Protein AF-A0A2D5ZAA7-F1 (afdb_monomer_lite)

Foldseek 3Di:
DVLLPDAQVQKFKFFQNRTDGLCRVCPPPDLQAEEEEEDADQLLSLLCLLVLSSSQNSNSVVVVVVVDDDDDARNYAYEYADPPHFDLVLSRCDDPVSDHHAHPQLQRVLVVCLVSLHAEYEYAPDDFADHDYDPVSVVSCVVRHDWYKHGGSLQEDPPFRMKMKGFCPPSVVSSVVRLVSVVVDPVSVVSNVVSCVSCVPDRMDMHTIHIDDPVRVSRRD

Radius of gyration: 16.52 Å; chains: 1; bounding box: 42×45×48 Å

Sequence (221 aa):
MHSSSLRGSEFEMTVDGRATAHADFFRGFAKTRRLGLVASDRADGIGAACLLMAYVTAFYDDYRADGGQFKAYPDFFAFQRAEPMACYGMLDIWPDHKLVHVGQDPEEKLQAINDRGVNVLVLPDSEPSHRAYEQISLSGARRNIDHCYLYAFDGQVDGADVTIGCARSPIGDWVIDTFNTLKDDPGIRQQRDEWLGLQADSDRLVQTFRRVELDDALARL

Structure (mmCIF, N/CA/C/O backbone):
data_AF-A0A2D5ZAA7-F1
#
_entry.id   AF-A0A2D5ZAA7-F1
#
loop_
_atom_site.group_PDB
_atom_site.id
_atom_site.type_symbol
_atom_site.label_atom_id
_atom_site.label_alt_id
_atom_site.label_comp_id
_atom_site.label_asym_id
_atom_site.label_entity_id
_atom_site.label_seq_id
_atom_site.pdbx_PDB_ins_code
_atom_site.Cartn_x
_atom_site.Cartn_y
_atom_site.Cartn_z
_atom_site.occupancy
_atom_site.B_iso_or_equiv
_atom_site.auth_seq_id
_atom_site.auth_comp_id
_atom_site.auth_asym_id
_atom_site.auth_atom_id
_atom_site.pdbx_PDB_model_num
ATOM 1 N N . MET A 1 1 ? 7.407 -0.607 19.199 1.00 61.59 1 MET A N 1
ATOM 2 C CA . MET A 1 1 ? 7.099 -0.101 17.851 1.00 61.59 1 MET A CA 1
ATOM 3 C C . MET A 1 1 ? 6.265 1.159 17.983 1.00 61.59 1 MET A C 1
ATOM 5 O O . MET A 1 1 ? 5.302 1.110 18.740 1.00 61.59 1 MET A O 1
ATOM 9 N N . HIS A 1 2 ? 6.613 2.261 17.318 1.00 78.81 2 HIS A N 1
ATOM 10 C CA . HIS A 1 2 ? 5.817 3.499 17.389 1.00 78.81 2 HIS A CA 1
ATOM 11 C C . HIS A 1 2 ? 4.401 3.305 16.826 1.00 78.81 2 HIS A C 1
ATOM 13 O O . HIS A 1 2 ? 3.432 3.683 17.465 1.00 78.81 2 HIS A O 1
ATOM 19 N N . SER A 1 3 ? 4.270 2.587 15.717 1.00 87.62 3 SER A N 1
ATOM 20 C CA . SER A 1 3 ? 2.999 2.183 15.097 1.00 87.62 3 SER A CA 1
ATOM 21 C C . SER A 1 3 ? 2.071 1.342 15.981 1.00 87.62 3 SER A C 1
ATOM 23 O O . SER A 1 3 ? 0.854 1.432 15.852 1.00 87.62 3 SER A O 1
ATOM 25 N N . SER A 1 4 ? 2.604 0.545 16.917 1.00 89.31 4 SER A N 1
ATOM 26 C CA . SER A 1 4 ? 1.774 -0.315 17.778 1.00 89.31 4 SER A CA 1
ATOM 27 C C . SER A 1 4 ? 0.843 0.470 18.718 1.00 89.31 4 SER A C 1
ATOM 29 O O . SER A 1 4 ? -0.077 -0.115 19.297 1.00 89.31 4 SER A O 1
ATOM 31 N N . SER A 1 5 ? 1.029 1.788 18.873 1.00 91.75 5 SER A N 1
ATOM 32 C CA . SER A 1 5 ? 0.089 2.646 19.602 1.00 91.75 5 SER A CA 1
ATOM 33 C C . SER A 1 5 ? -1.160 3.013 18.803 1.00 91.75 5 SER A C 1
ATOM 35 O O . SER A 1 5 ? -2.146 3.371 19.440 1.00 91.75 5 SER A O 1
ATOM 37 N N . LEU A 1 6 ? -1.146 2.883 17.470 1.00 95.81 6 LEU A N 1
ATOM 38 C CA . LEU A 1 6 ? -2.302 3.198 16.632 1.00 95.81 6 LEU A CA 1
ATOM 39 C C . LEU A 1 6 ? -3.485 2.269 16.928 1.00 95.81 6 LEU A C 1
ATOM 41 O O . LEU A 1 6 ? -3.311 1.114 17.348 1.00 95.81 6 LEU A O 1
ATOM 45 N N . ARG A 1 7 ? -4.695 2.778 16.723 1.00 96.12 7 ARG A N 1
ATOM 46 C CA . ARG A 1 7 ? -5.980 2.095 16.887 1.00 96.12 7 ARG A CA 1
ATOM 47 C C . ARG A 1 7 ? -6.809 2.237 15.625 1.00 96.12 7 ARG A C 1
ATOM 49 O O . ARG A 1 7 ? -6.783 3.281 14.983 1.00 96.12 7 ARG A O 1
ATOM 56 N N . GLY A 1 8 ? -7.617 1.221 15.318 1.00 96.06 8 GLY A N 1
ATOM 57 C CA . GLY A 1 8 ? -8.512 1.262 14.160 1.00 96.06 8 GLY A CA 1
ATOM 58 C C . GLY A 1 8 ? -9.437 2.488 14.127 1.00 96.06 8 GLY A C 1
ATOM 59 O O . GLY A 1 8 ? -9.771 2.972 13.053 1.00 96.06 8 GLY A O 1
ATOM 60 N N . SER A 1 9 ? -9.794 3.050 15.288 1.00 96.56 9 SER A N 1
ATOM 61 C CA . SER A 1 9 ? -10.596 4.279 15.399 1.00 96.56 9 SER A CA 1
ATOM 62 C C . SER A 1 9 ? -9.892 5.556 14.920 1.00 96.56 9 SER A C 1
ATOM 64 O O . SER A 1 9 ? -10.549 6.583 14.796 1.00 96.56 9 SER A O 1
ATOM 66 N N . GLU A 1 10 ? -8.577 5.524 14.694 1.00 97.75 10 GLU A N 1
ATOM 67 C CA . GLU A 1 10 ? -7.807 6.647 14.135 1.00 97.75 10 GLU A CA 1
ATOM 68 C C . GLU A 1 10 ? -7.877 6.701 12.600 1.00 97.75 10 GLU A C 1
ATOM 70 O O . GLU A 1 10 ? -7.378 7.651 11.995 1.00 97.75 10 GLU A O 1
ATOM 75 N N . PHE A 1 11 ? -8.508 5.701 11.973 1.00 98.38 11 PHE A N 1
ATOM 76 C CA . PHE A 1 11 ? -8.713 5.622 10.533 1.00 98.38 11 PHE A CA 1
ATOM 77 C C . PHE A 1 11 ? -10.185 5.841 10.186 1.00 98.38 11 PHE A C 1
ATOM 79 O O . PHE A 1 11 ? -11.072 5.105 10.618 1.00 98.38 11 PHE A O 1
ATOM 86 N N . GLU A 1 12 ? -10.437 6.827 9.336 1.00 98.44 12 GLU A N 1
ATOM 87 C CA . GLU A 1 12 ? -11.721 7.027 8.679 1.00 98.44 12 GLU A CA 1
ATOM 88 C C . GLU A 1 12 ? -11.680 6.341 7.316 1.00 98.44 12 GLU A C 1
ATOM 90 O O . GLU A 1 12 ? -10.920 6.745 6.435 1.00 98.44 12 GLU A O 1
ATOM 95 N N . MET A 1 13 ? -12.481 5.288 7.142 1.00 98.56 13 MET A N 1
ATOM 96 C CA . MET A 1 13 ? -12.501 4.508 5.907 1.00 98.56 13 MET A CA 1
ATOM 97 C C . MET A 1 13 ? -13.836 4.669 5.187 1.00 98.56 13 MET A C 1
ATOM 99 O O . MET A 1 13 ? -14.907 4.593 5.790 1.00 98.56 13 MET A O 1
ATOM 103 N N . THR A 1 14 ? -13.771 4.861 3.875 1.00 98.69 14 THR A N 1
ATOM 104 C CA . THR A 1 14 ? -14.927 4.804 2.978 1.00 98.69 14 THR A CA 1
ATOM 105 C C . THR A 1 14 ? -14.670 3.728 1.935 1.00 98.69 14 THR A C 1
ATOM 107 O O . THR A 1 14 ? -13.619 3.735 1.304 1.00 98.69 14 THR A O 1
ATOM 110 N N . VAL A 1 15 ? -15.618 2.810 1.758 1.00 98.44 15 VAL A N 1
ATOM 111 C CA . VAL A 1 15 ? -15.562 1.730 0.764 1.00 98.44 15 VAL A CA 1
ATOM 112 C C . VAL A 1 15 ? -16.835 1.776 -0.061 1.00 98.44 15 VAL A C 1
ATOM 114 O O . VAL A 1 15 ? -17.926 1.801 0.509 1.00 98.44 15 VAL A O 1
ATOM 117 N N . ASP A 1 16 ? -16.719 1.828 -1.385 1.00 97.94 16 ASP A N 1
ATOM 118 C CA . ASP A 1 16 ? -17.860 1.939 -2.306 1.00 97.94 16 ASP A CA 1
ATOM 119 C C . ASP A 1 16 ? -18.803 3.103 -1.933 1.00 97.94 16 ASP A C 1
ATOM 121 O O . ASP A 1 16 ? -20.032 2.981 -1.929 1.00 97.94 16 ASP A O 1
ATOM 125 N N . GLY A 1 17 ? -18.215 4.233 -1.522 1.00 97.06 17 GLY A N 1
ATOM 126 C CA . GLY A 1 17 ? -18.941 5.423 -1.066 1.00 97.06 17 GLY A CA 1
ATOM 127 C C . GLY A 1 17 ? -19.620 5.288 0.305 1.00 97.06 17 GLY A C 1
ATOM 128 O O . GLY A 1 17 ? -20.375 6.177 0.697 1.00 97.06 17 GLY A O 1
ATOM 129 N N . ARG A 1 18 ? -19.380 4.202 1.052 1.00 98.25 18 ARG A N 1
ATOM 130 C CA . ARG A 1 18 ? -19.962 3.962 2.380 1.00 98.25 18 ARG A CA 1
ATOM 131 C C . ARG A 1 18 ? -18.912 4.037 3.478 1.00 98.25 18 ARG A C 1
ATOM 133 O O . ARG A 1 18 ? -17.898 3.339 3.428 1.00 98.25 18 ARG A O 1
ATOM 140 N N . ALA A 1 19 ? -19.199 4.832 4.507 1.00 98.44 19 ALA A N 1
ATOM 141 C CA . ALA A 1 19 ? -18.404 4.843 5.728 1.00 98.44 19 ALA A CA 1
ATOM 142 C C . ALA A 1 19 ? -18.335 3.423 6.311 1.00 98.44 19 ALA A C 1
ATOM 144 O O . ALA A 1 19 ? -19.362 2.777 6.521 1.00 98.44 19 ALA A O 1
ATOM 145 N N . THR A 1 20 ? -17.118 2.942 6.536 1.00 98.56 20 THR A N 1
ATOM 146 C CA . THR A 1 20 ? -16.823 1.581 6.985 1.00 98.56 20 THR A CA 1
ATOM 147 C C . THR A 1 20 ? -15.888 1.672 8.183 1.00 98.56 20 THR A C 1
ATOM 149 O O . THR A 1 20 ? -14.883 2.375 8.134 1.00 98.56 20 THR A O 1
ATOM 152 N N . ALA A 1 21 ? -16.211 0.992 9.282 1.00 98.25 21 ALA A N 1
ATOM 153 C CA . ALA A 1 21 ? -15.308 0.946 10.425 1.00 98.25 21 ALA A CA 1
ATOM 154 C C . ALA A 1 21 ? -14.064 0.112 10.082 1.00 98.25 21 ALA A C 1
ATOM 156 O O . ALA A 1 21 ? -14.167 -0.899 9.388 1.00 98.25 21 ALA A O 1
ATOM 157 N N . HIS A 1 22 ? -12.902 0.478 10.626 1.00 98.44 22 HIS A N 1
ATOM 158 C CA . HIS A 1 22 ? -11.657 -0.276 10.427 1.00 98.44 22 HIS A CA 1
ATOM 159 C C . HIS A 1 22 ? -11.810 -1.769 10.771 1.00 98.44 22 HIS A C 1
ATOM 161 O O . HIS A 1 22 ? -11.479 -2.629 9.959 1.00 98.44 22 HIS A O 1
ATOM 167 N N . ALA A 1 23 ? -12.438 -2.085 11.907 1.00 97.44 23 ALA A N 1
ATOM 168 C CA . ALA A 1 23 ? -12.701 -3.468 12.312 1.00 97.44 23 ALA A CA 1
ATOM 169 C C . ALA A 1 23 ? -13.620 -4.238 11.338 1.00 97.44 23 ALA A C 1
ATOM 171 O O . ALA A 1 23 ? -13.514 -5.459 11.233 1.00 97.44 23 ALA A O 1
ATOM 172 N N . ASP A 1 24 ? -14.511 -3.544 10.622 1.00 98.00 24 ASP A N 1
ATOM 173 C CA . ASP A 1 24 ? -15.364 -4.163 9.605 1.00 98.00 24 ASP A CA 1
ATOM 174 C C . ASP A 1 24 ? -14.610 -4.381 8.292 1.00 98.00 24 ASP A C 1
ATOM 176 O O . ASP A 1 24 ? -14.766 -5.438 7.681 1.00 98.00 24 ASP A O 1
ATOM 180 N N . PHE A 1 25 ? -13.755 -3.432 7.889 1.00 97.94 25 PHE A N 1
ATOM 181 C CA . PHE A 1 25 ? -12.875 -3.588 6.727 1.00 97.94 25 PHE A CA 1
ATOM 182 C C . PHE A 1 25 ? -11.930 -4.784 6.893 1.00 97.94 25 PHE A C 1
ATOM 184 O O . PHE A 1 25 ? -11.753 -5.574 5.970 1.00 97.94 25 PHE A O 1
ATOM 191 N N . PHE A 1 26 ? -11.363 -4.949 8.091 1.00 97.38 26 PHE A N 1
ATOM 192 C CA . PHE A 1 26 ? -10.442 -6.037 8.433 1.00 97.38 26 PHE A CA 1
ATOM 193 C C . PHE A 1 26 ? -11.136 -7.240 9.085 1.00 97.38 26 PHE A C 1
ATOM 195 O O . PHE A 1 26 ? -10.501 -8.040 9.777 1.00 97.38 26 PHE A O 1
ATOM 202 N N . ARG A 1 27 ? -12.445 -7.411 8.875 1.00 94.88 27 ARG A N 1
ATOM 203 C CA . ARG A 1 27 ? -13.171 -8.567 9.406 1.00 94.88 27 ARG A CA 1
ATOM 204 C C . ARG A 1 27 ? -12.571 -9.867 8.864 1.00 94.88 27 ARG A C 1
ATOM 206 O O . ARG A 1 27 ? -12.503 -10.077 7.659 1.00 94.88 27 ARG A O 1
ATOM 213 N N . GLY A 1 28 ? -12.188 -10.768 9.768 1.00 90.69 28 GLY A N 1
ATOM 214 C CA . GLY A 1 28 ? -11.547 -12.038 9.404 1.00 90.69 28 GLY A CA 1
ATOM 215 C C . GLY A 1 28 ? -10.055 -11.918 9.081 1.00 90.69 28 GLY A C 1
ATOM 216 O O . GLY A 1 28 ? -9.472 -12.877 8.577 1.00 90.69 28 GLY A O 1
ATOM 217 N N . PHE A 1 29 ? -9.431 -10.772 9.372 1.00 93.88 29 PHE A N 1
ATOM 218 C CA . PHE A 1 29 ? -7.982 -10.622 9.314 1.00 93.88 29 PHE A CA 1
ATOM 219 C C . PHE A 1 29 ? -7.285 -11.664 10.201 1.00 93.88 29 PHE A C 1
ATOM 221 O O . PHE A 1 29 ? -7.744 -11.975 11.297 1.00 93.88 29 PHE A O 1
ATOM 228 N N . ALA A 1 30 ? -6.153 -12.182 9.729 1.00 92.50 30 ALA A N 1
ATOM 229 C CA . ALA A 1 30 ? -5.300 -13.093 10.481 1.00 92.50 30 ALA A CA 1
ATOM 230 C C . ALA A 1 30 ? -3.898 -12.495 10.594 1.00 92.50 30 ALA A C 1
ATOM 232 O O . ALA A 1 30 ? -3.372 -11.981 9.610 1.00 92.50 30 ALA A O 1
ATOM 233 N N . LYS A 1 31 ? -3.227 -12.630 11.746 1.00 92.62 31 LYS A N 1
ATOM 234 C CA . LYS A 1 31 ? -1.849 -12.109 11.913 1.00 92.62 31 LYS A CA 1
ATOM 235 C C . LYS A 1 31 ? -0.823 -12.724 10.958 1.00 92.62 31 LYS A C 1
ATOM 237 O O . LYS A 1 31 ? 0.270 -12.192 10.811 1.00 92.62 31 LYS A O 1
ATOM 242 N N . THR A 1 32 ? -1.163 -13.846 10.324 1.00 95.06 32 THR A N 1
ATOM 243 C CA . THR A 1 32 ? -0.360 -14.506 9.286 1.00 95.06 32 THR A CA 1
ATOM 244 C C . THR A 1 32 ? -0.502 -13.852 7.913 1.00 95.06 32 THR A C 1
ATOM 246 O O . THR A 1 32 ? 0.160 -14.295 6.980 1.00 95.06 32 THR A O 1
ATOM 249 N N . ARG A 1 33 ? -1.375 -12.846 7.762 1.00 97.31 33 ARG A N 1
ATOM 250 C CA . ARG A 1 33 ? -1.587 -12.122 6.509 1.00 97.31 33 ARG A CA 1
ATOM 251 C C . ARG A 1 33 ? -0.306 -11.404 6.100 1.00 97.31 33 ARG A C 1
ATOM 253 O O . ARG A 1 33 ? 0.287 -10.672 6.892 1.00 97.31 33 ARG A O 1
ATOM 260 N N . ARG A 1 34 ? 0.092 -11.598 4.845 1.00 98.56 34 ARG A N 1
ATOM 261 C CA . ARG A 1 34 ? 1.318 -11.037 4.272 1.00 98.56 34 ARG A CA 1
ATOM 262 C C . ARG A 1 34 ? 0.986 -10.002 3.213 1.00 98.56 34 ARG A C 1
ATOM 264 O O . ARG A 1 34 ? 0.160 -10.267 2.339 1.00 98.56 34 ARG A O 1
ATOM 271 N N . LEU A 1 35 ? 1.640 -8.849 3.275 1.00 98.81 35 LEU A N 1
ATOM 272 C CA . LEU A 1 35 ? 1.439 -7.751 2.329 1.00 98.81 35 LEU A CA 1
ATOM 273 C C . LEU A 1 35 ? 2.712 -7.532 1.514 1.00 98.81 35 LEU A C 1
ATOM 275 O O . LEU A 1 35 ? 3.809 -7.501 2.064 1.00 98.81 35 LEU A O 1
ATOM 279 N N . GLY A 1 36 ? 2.562 -7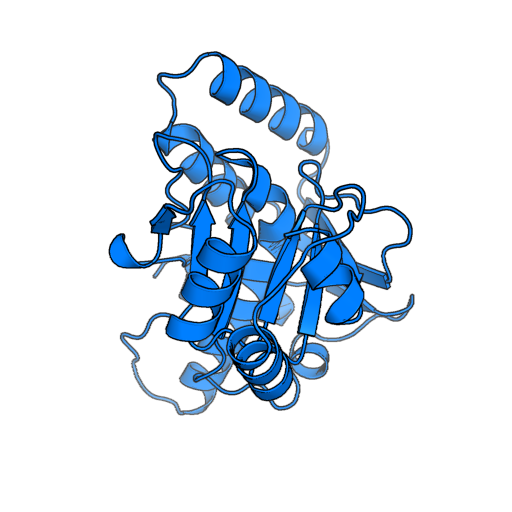.384 0.203 1.00 98.69 36 GLY A N 1
ATOM 280 C CA . GLY A 1 36 ? 3.627 -6.993 -0.708 1.00 98.69 36 GLY A CA 1
ATOM 281 C C . GLY A 1 36 ? 3.334 -5.628 -1.310 1.00 98.69 36 GLY A C 1
ATOM 282 O O . GLY A 1 36 ? 2.363 -5.491 -2.046 1.00 98.69 36 GLY A O 1
ATOM 283 N N . LEU A 1 37 ? 4.171 -4.639 -1.013 1.00 98.62 37 LEU A N 1
ATOM 284 C CA . LEU A 1 37 ? 4.180 -3.332 -1.660 1.00 98.62 37 LEU A CA 1
ATOM 285 C C . LEU A 1 37 ? 5.174 -3.369 -2.819 1.00 98.62 37 LEU A C 1
ATOM 287 O O . LEU A 1 37 ? 6.360 -3.591 -2.599 1.00 98.62 37 LEU A O 1
ATOM 291 N N . VAL A 1 38 ? 4.720 -3.150 -4.043 1.00 97.75 38 VAL A N 1
ATOM 292 C CA . VAL A 1 38 ? 5.588 -2.938 -5.203 1.00 97.75 38 VAL A CA 1
ATOM 293 C C . VAL A 1 38 ? 5.853 -1.446 -5.303 1.00 97.75 38 VAL A C 1
ATOM 295 O O . VAL A 1 38 ? 4.910 -0.703 -5.521 1.00 97.75 38 VAL A O 1
ATOM 298 N N . ALA A 1 39 ? 7.111 -1.029 -5.170 1.00 94.81 39 ALA A N 1
ATOM 299 C CA . ALA A 1 39 ? 7.539 0.355 -5.350 1.00 94.81 39 ALA A CA 1
ATOM 300 C C . ALA A 1 39 ? 8.374 0.463 -6.635 1.00 94.81 39 ALA A C 1
ATOM 302 O O . ALA A 1 39 ? 9.503 -0.043 -6.722 1.00 94.81 39 ALA A O 1
ATOM 303 N N . SER A 1 40 ? 7.778 1.042 -7.680 1.00 85.31 40 SER A N 1
ATOM 304 C CA . SER A 1 40 ? 8.390 1.093 -9.016 1.00 85.31 40 SER A CA 1
ATOM 305 C C . SER A 1 40 ? 9.447 2.187 -9.116 1.00 85.31 40 SER A C 1
ATOM 307 O O . SER A 1 40 ? 10.442 2.024 -9.835 1.00 85.31 40 SER A O 1
ATOM 309 N N . ASP A 1 41 ? 9.234 3.280 -8.396 1.00 85.38 41 ASP A N 1
ATOM 310 C CA . ASP A 1 41 ? 10.214 4.306 -8.080 1.00 85.38 41 ASP A CA 1
ATOM 311 C C . ASP A 1 41 ? 10.509 4.299 -6.571 1.00 85.38 41 ASP A C 1
ATOM 313 O O . ASP A 1 41 ? 9.713 3.838 -5.759 1.00 85.38 41 ASP A O 1
ATOM 317 N N . ARG A 1 42 ? 11.692 4.766 -6.182 1.00 83.44 42 ARG A N 1
ATOM 318 C CA . ARG A 1 42 ? 12.320 4.479 -4.884 1.00 83.44 42 ARG A CA 1
ATOM 319 C C . ARG A 1 42 ? 11.420 4.765 -3.688 1.00 83.44 42 ARG A C 1
ATOM 321 O O . ARG A 1 42 ? 11.296 3.910 -2.824 1.00 83.44 42 ARG A O 1
ATOM 328 N N . ALA A 1 43 ? 10.837 5.961 -3.623 1.00 90.00 43 ALA A N 1
ATOM 329 C CA . ALA A 1 43 ? 10.002 6.390 -2.504 1.00 90.00 43 ALA A CA 1
ATOM 330 C C . ALA A 1 43 ? 8.501 6.379 -2.836 1.00 90.00 43 ALA A C 1
ATOM 332 O O . ALA A 1 43 ? 7.709 6.816 -2.007 1.00 90.00 43 ALA A O 1
ATOM 333 N N . ASP A 1 44 ? 8.077 5.880 -4.004 1.00 92.44 44 ASP A N 1
ATOM 334 C CA . ASP A 1 44 ? 6.692 6.058 -4.466 1.00 92.44 44 ASP A CA 1
ATOM 335 C C . ASP A 1 44 ? 5.651 5.370 -3.566 1.00 92.44 44 ASP A C 1
ATOM 337 O O . ASP A 1 44 ? 4.546 5.884 -3.389 1.00 92.44 44 ASP A O 1
ATOM 341 N N . GLY A 1 45 ? 6.034 4.273 -2.906 1.00 95.56 45 GLY A N 1
ATOM 342 C CA . GLY A 1 45 ? 5.193 3.493 -1.999 1.00 95.56 45 GLY A CA 1
ATOM 343 C C . GLY A 1 45 ? 4.622 4.270 -0.807 1.00 95.56 45 GLY A C 1
ATOM 344 O O . GLY A 1 45 ? 3.699 3.794 -0.148 1.00 95.56 45 GLY A O 1
ATOM 345 N N . ILE A 1 46 ? 5.110 5.487 -0.543 1.00 96.88 46 ILE A N 1
ATOM 346 C CA . ILE A 1 46 ? 4.505 6.421 0.420 1.00 96.88 46 ILE A CA 1
ATOM 347 C C . ILE A 1 46 ? 3.057 6.778 0.061 1.00 96.88 46 ILE A C 1
ATOM 349 O O . ILE A 1 46 ? 2.255 7.057 0.953 1.00 96.88 46 ILE A O 1
ATOM 353 N N . GLY A 1 47 ? 2.691 6.676 -1.220 1.00 97.44 47 GLY A N 1
ATOM 354 C CA . GLY A 1 47 ? 1.320 6.791 -1.712 1.00 97.44 47 GLY A CA 1
ATOM 355 C C . GLY A 1 47 ? 0.345 5.762 -1.123 1.00 97.44 47 GLY A C 1
ATOM 356 O O . GLY A 1 47 ? -0.867 5.936 -1.214 1.00 97.44 47 GLY A O 1
ATOM 357 N N . ALA A 1 48 ? 0.867 4.716 -0.472 1.00 98.25 48 ALA A N 1
ATOM 358 C CA . ALA A 1 48 ? 0.093 3.690 0.216 1.00 98.25 48 ALA A CA 1
ATOM 359 C C . ALA A 1 48 ? 0.186 3.728 1.750 1.00 98.25 48 ALA A C 1
ATOM 361 O O . ALA A 1 48 ? -0.316 2.815 2.409 1.00 98.25 48 ALA A O 1
ATOM 362 N N . ALA A 1 49 ? 0.796 4.759 2.341 1.00 98.25 49 ALA A N 1
ATOM 363 C CA . ALA A 1 49 ? 1.029 4.855 3.783 1.00 98.25 49 ALA A CA 1
ATOM 364 C C . ALA A 1 49 ? -0.228 4.612 4.643 1.00 98.25 49 ALA A C 1
ATOM 366 O O . ALA A 1 49 ? -0.178 3.816 5.577 1.00 98.25 49 ALA A O 1
ATOM 367 N N . CYS A 1 50 ? -1.372 5.220 4.328 1.00 98.50 50 CYS A N 1
ATOM 368 C CA . CYS A 1 50 ? -2.625 5.016 5.055 1.00 98.50 50 CYS A CA 1
ATOM 369 C C . CYS A 1 50 ? -3.105 3.561 4.990 1.00 98.50 50 CYS A C 1
ATOM 371 O O . CYS A 1 50 ? -3.515 3.015 6.014 1.00 98.50 50 CYS A O 1
ATOM 373 N N . LEU A 1 51 ? -3.029 2.913 3.821 1.00 98.75 51 LEU A N 1
ATOM 374 C CA . LEU A 1 51 ? -3.412 1.507 3.664 1.00 98.75 51 LEU A CA 1
ATOM 375 C C . LEU A 1 51 ? -2.469 0.589 4.443 1.00 98.75 51 LEU A C 1
ATOM 377 O O . LEU A 1 51 ? -2.935 -0.263 5.200 1.00 98.75 51 LEU A O 1
ATOM 381 N N . LEU A 1 52 ? -1.156 0.797 4.309 1.00 98.50 52 LEU A N 1
ATOM 382 C CA . LEU A 1 52 ? -0.138 0.053 5.051 1.00 98.50 52 LEU A CA 1
ATOM 383 C C . LEU A 1 52 ? -0.385 0.171 6.554 1.00 98.50 52 LEU A C 1
ATOM 385 O O . LEU A 1 52 ? -0.508 -0.843 7.238 1.00 98.50 52 LEU A O 1
ATOM 389 N N . MET A 1 53 ? -0.554 1.392 7.063 1.00 98.56 53 MET A N 1
ATOM 390 C CA . MET A 1 53 ? -0.759 1.615 8.491 1.00 98.56 53 MET A CA 1
ATOM 391 C C . MET A 1 53 ? -2.106 1.093 8.994 1.00 98.56 53 MET A C 1
ATOM 393 O O . MET A 1 53 ? -2.184 0.632 10.135 1.00 98.56 53 MET A O 1
ATOM 397 N N . ALA A 1 54 ? -3.146 1.078 8.159 1.00 98.56 54 ALA A N 1
ATOM 398 C CA . ALA A 1 54 ? -4.410 0.430 8.490 1.00 98.56 54 ALA A CA 1
ATOM 399 C C . ALA A 1 54 ? -4.233 -1.096 8.641 1.00 98.56 54 ALA A C 1
ATOM 401 O O . ALA A 1 54 ? -4.698 -1.668 9.631 1.00 98.56 54 ALA A O 1
ATOM 402 N N . TYR A 1 55 ? -3.489 -1.743 7.736 1.00 98.56 55 TYR A N 1
ATOM 403 C CA . TYR A 1 55 ? -3.136 -3.169 7.814 1.00 98.56 55 TYR A CA 1
ATOM 404 C C . TYR A 1 55 ? -2.246 -3.498 9.028 1.00 98.56 55 TYR A C 1
ATOM 406 O O . TYR A 1 55 ? -2.505 -4.463 9.749 1.00 98.56 55 TYR A O 1
ATOM 414 N N . VAL A 1 56 ? -1.227 -2.677 9.300 1.00 97.94 56 VAL A N 1
ATOM 415 C CA . VAL A 1 56 ? -0.371 -2.779 10.499 1.00 97.94 56 VAL A CA 1
ATOM 416 C C . VAL A 1 56 ? -1.212 -2.678 11.772 1.00 97.94 56 VAL A C 1
ATOM 418 O O . VAL A 1 56 ? -1.027 -3.436 12.726 1.00 97.94 56 VAL A O 1
ATOM 421 N N . THR A 1 57 ? -2.170 -1.752 11.789 1.00 97.69 57 THR A N 1
ATOM 422 C CA . THR A 1 57 ? -3.057 -1.554 12.936 1.00 97.69 57 THR A CA 1
ATOM 423 C C . THR A 1 57 ? -3.948 -2.770 13.161 1.00 97.69 57 THR A C 1
ATOM 425 O O . THR A 1 57 ? -4.059 -3.208 14.303 1.00 97.69 57 THR A O 1
ATOM 428 N N . ALA A 1 58 ? -4.488 -3.382 12.100 1.00 97.38 58 ALA A N 1
ATOM 429 C CA . ALA A 1 58 ? -5.255 -4.627 12.198 1.00 97.38 58 ALA A CA 1
ATOM 430 C C . ALA A 1 58 ? -4.421 -5.784 12.777 1.00 97.38 58 ALA A C 1
ATOM 432 O O . ALA A 1 58 ? -4.882 -6.505 13.662 1.00 97.38 58 ALA A O 1
ATOM 433 N N . PHE A 1 59 ? -3.160 -5.912 12.351 1.00 96.81 59 PHE A N 1
ATOM 434 C CA . PHE A 1 59 ? -2.222 -6.889 12.908 1.00 96.81 59 PHE A CA 1
ATOM 435 C C . PHE A 1 59 ? -2.017 -6.717 14.416 1.00 96.81 59 PHE A C 1
ATOM 437 O O . PHE A 1 59 ? -2.064 -7.690 15.175 1.00 96.81 59 PHE A O 1
ATOM 444 N N . TYR A 1 60 ? -1.818 -5.481 14.872 1.00 95.38 60 TYR A N 1
ATOM 445 C CA . TYR A 1 60 ? -1.627 -5.216 16.293 1.00 95.38 60 TYR A CA 1
ATOM 446 C C . TYR A 1 60 ? -2.922 -5.256 17.108 1.00 95.38 60 TYR A C 1
ATOM 448 O O . TYR A 1 60 ? -2.866 -5.633 18.278 1.00 95.38 60 TYR A O 1
ATOM 456 N N . ASP A 1 61 ? -4.070 -4.906 16.527 1.00 93.75 61 ASP A N 1
ATOM 457 C CA . ASP A 1 61 ? -5.379 -5.057 17.171 1.00 93.75 61 ASP A CA 1
ATOM 458 C C . ASP A 1 61 ? -5.675 -6.523 17.471 1.00 93.75 61 ASP A C 1
ATOM 460 O O . ASP A 1 61 ? -6.080 -6.841 18.590 1.00 93.75 61 ASP A O 1
ATOM 464 N N . ASP A 1 62 ? -5.354 -7.425 16.544 1.00 92.25 62 ASP A N 1
ATOM 465 C CA . ASP A 1 62 ? -5.492 -8.854 16.790 1.00 92.25 62 ASP A CA 1
ATOM 466 C C . ASP A 1 62 ? -4.584 -9.289 17.958 1.00 92.25 62 ASP A C 1
ATOM 468 O O . ASP A 1 62 ? -5.007 -10.016 18.850 1.00 92.25 62 ASP A O 1
ATOM 472 N N . TYR A 1 63 ? -3.313 -8.861 18.016 1.00 91.62 63 TYR A N 1
ATOM 473 C CA . TYR A 1 63 ? -2.425 -9.177 19.158 1.00 91.62 63 TYR A CA 1
ATOM 474 C C . TYR A 1 63 ? -2.918 -8.602 20.490 1.00 91.62 63 TYR A C 1
ATOM 476 O O . TYR A 1 63 ? -2.759 -9.235 21.534 1.00 91.62 63 TYR A O 1
ATOM 484 N N . ARG A 1 64 ? -3.502 -7.401 20.471 1.00 90.88 64 ARG A N 1
ATOM 485 C CA . ARG A 1 64 ? -4.097 -6.785 21.662 1.00 90.88 64 ARG A CA 1
ATOM 486 C C . ARG A 1 64 ? -5.302 -7.572 22.163 1.00 90.88 64 ARG A C 1
ATOM 488 O O . ARG A 1 64 ? -5.466 -7.675 23.377 1.00 90.88 64 ARG A O 1
ATOM 495 N N . ALA A 1 65 ? -6.109 -8.129 21.261 1.00 89.12 65 ALA A N 1
ATOM 496 C CA . ALA A 1 65 ? -7.259 -8.954 21.621 1.00 89.12 65 ALA A CA 1
ATOM 497 C C . ALA A 1 65 ? -6.854 -10.212 22.415 1.00 89.12 65 ALA A C 1
ATOM 499 O O . ALA A 1 65 ? -7.587 -10.620 23.314 1.00 89.12 65 ALA A O 1
ATOM 500 N N . ASP A 1 66 ? -5.653 -10.751 22.175 1.00 87.62 66 ASP A N 1
ATOM 501 C CA . ASP A 1 66 ? -5.099 -11.890 22.926 1.00 87.62 66 ASP A CA 1
ATOM 502 C C . ASP A 1 66 ? -4.607 -11.521 24.346 1.00 87.62 66 ASP A C 1
ATOM 504 O O . ASP A 1 66 ? -4.225 -12.396 25.123 1.00 87.62 66 ASP A O 1
ATOM 508 N N . GLY A 1 67 ? -4.594 -10.231 24.712 1.00 78.25 67 GLY A N 1
ATOM 509 C CA . GLY A 1 67 ? -4.326 -9.752 26.077 1.00 78.25 67 GLY A CA 1
ATOM 510 C C . GLY A 1 67 ? -2.869 -9.845 26.561 1.00 78.25 67 GLY A C 1
ATOM 511 O O . GLY A 1 67 ? -2.593 -9.552 27.726 1.00 78.25 67 GLY A O 1
ATOM 512 N N . GLY A 1 68 ? -1.927 -10.238 25.699 1.00 71.44 68 GLY A N 1
ATOM 513 C CA . GLY A 1 68 ? -0.508 -10.405 26.031 1.00 71.44 68 GLY A CA 1
ATOM 514 C C . GLY A 1 68 ? 0.393 -9.241 25.601 1.00 71.44 68 GLY A C 1
ATOM 515 O O . GLY A 1 68 ? 0.060 -8.448 24.722 1.00 71.44 68 GLY A O 1
ATOM 516 N N . GLN A 1 69 ? 1.596 -9.165 26.183 1.00 79.06 69 GLN A N 1
ATOM 517 C CA . GLN A 1 69 ? 2.687 -8.387 25.586 1.00 79.06 69 GLN A CA 1
ATOM 518 C C . GLN A 1 69 ? 3.179 -9.103 24.325 1.00 79.06 69 GLN A C 1
ATOM 520 O O . GLN A 1 69 ? 3.473 -10.297 24.369 1.00 79.06 69 GLN A O 1
ATOM 525 N N . PHE A 1 70 ? 3.328 -8.375 23.220 1.00 83.44 70 PHE A N 1
ATOM 526 C CA . PHE A 1 70 ? 3.821 -8.926 21.960 1.00 83.44 70 PHE A CA 1
ATOM 527 C C . PHE A 1 70 ? 5.101 -8.219 21.502 1.00 83.44 70 PHE A C 1
ATOM 529 O O . PHE A 1 70 ? 5.272 -7.010 21.660 1.00 83.44 70 PHE A O 1
ATOM 536 N N . LYS A 1 71 ? 6.014 -8.997 20.913 1.00 83.75 71 LYS A N 1
ATOM 537 C CA . LYS A 1 71 ? 7.202 -8.524 20.185 1.00 83.75 71 LYS A CA 1
ATOM 538 C C . LYS A 1 71 ? 7.181 -9.139 18.791 1.00 83.75 71 LYS A C 1
ATOM 540 O O . LYS A 1 71 ? 7.988 -10.004 18.471 1.00 83.75 71 LYS A O 1
ATOM 545 N N . ALA A 1 72 ? 6.186 -8.739 18.013 1.00 89.50 72 ALA A N 1
ATOM 546 C CA . ALA A 1 72 ? 5.936 -9.248 16.676 1.00 89.50 72 ALA A CA 1
ATOM 547 C C . ALA A 1 72 ? 5.835 -8.089 15.684 1.00 89.50 72 ALA A C 1
ATOM 549 O O . ALA A 1 72 ? 5.484 -6.967 16.054 1.00 89.50 72 ALA A O 1
ATOM 550 N N . TYR A 1 73 ? 6.160 -8.389 14.435 1.00 92.81 73 TYR A N 1
ATOM 551 C CA . TYR A 1 73 ? 6.108 -7.469 13.309 1.00 92.81 73 TYR A CA 1
ATOM 552 C C . TYR A 1 73 ? 5.339 -8.159 12.192 1.00 92.81 73 TYR A C 1
ATOM 554 O O . TYR A 1 73 ? 5.505 -9.374 12.033 1.00 92.81 73 TYR A O 1
ATOM 562 N N . PRO A 1 74 ? 4.527 -7.424 11.426 1.00 96.19 74 PRO A N 1
ATOM 563 C CA . PRO A 1 74 ? 3.808 -8.014 10.313 1.00 96.19 74 PRO A CA 1
ATOM 564 C C . PRO A 1 74 ? 4.785 -8.494 9.231 1.00 96.19 74 PRO A C 1
ATOM 566 O O . PRO A 1 74 ? 5.847 -7.902 9.016 1.00 96.19 74 PRO A O 1
ATOM 569 N N . ASP A 1 75 ? 4.443 -9.571 8.528 1.00 97.94 75 ASP A N 1
ATOM 570 C CA . ASP A 1 75 ? 5.207 -10.072 7.376 1.00 97.94 75 ASP A CA 1
ATOM 571 C C . ASP A 1 75 ? 4.883 -9.238 6.125 1.00 97.94 75 ASP A C 1
ATOM 573 O O . ASP A 1 75 ? 4.235 -9.706 5.187 1.00 97.94 75 ASP A O 1
ATOM 577 N N . PHE A 1 76 ? 5.274 -7.959 6.155 1.00 98.50 76 PHE A N 1
ATOM 578 C CA . PHE A 1 76 ? 5.089 -7.005 5.060 1.00 98.50 76 PHE A CA 1
ATOM 579 C C . PHE A 1 76 ? 6.410 -6.762 4.339 1.00 98.50 76 PHE A C 1
ATOM 581 O O . PHE A 1 76 ? 7.448 -6.630 4.982 1.00 98.50 76 PHE A O 1
ATOM 588 N N . PHE A 1 77 ? 6.375 -6.698 3.013 1.00 98.69 77 PHE A N 1
ATOM 589 C CA . PHE A 1 77 ? 7.555 -6.634 2.155 1.00 98.69 77 PHE A CA 1
ATOM 590 C C . PHE A 1 77 ? 7.443 -5.464 1.179 1.00 98.69 77 PHE A C 1
ATOM 592 O O . PHE A 1 77 ? 6.353 -5.195 0.680 1.00 98.69 77 PHE A O 1
ATOM 599 N N . ALA A 1 78 ? 8.563 -4.808 0.874 1.00 98.19 78 ALA A N 1
ATOM 600 C CA . ALA A 1 78 ? 8.655 -3.821 -0.200 1.00 98.19 78 ALA A CA 1
ATOM 601 C C . ALA A 1 78 ? 9.514 -4.384 -1.336 1.00 98.19 78 ALA A C 1
ATOM 603 O O . ALA A 1 78 ? 10.703 -4.623 -1.140 1.00 98.19 78 ALA A O 1
ATOM 604 N N . PHE A 1 79 ? 8.924 -4.583 -2.509 1.00 97.88 79 PHE A N 1
ATOM 605 C CA . PHE A 1 79 ? 9.597 -4.992 -3.736 1.00 97.88 79 PHE A CA 1
ATOM 606 C C . PHE A 1 79 ? 9.990 -3.741 -4.513 1.00 97.88 79 PHE A C 1
ATOM 608 O O . PHE A 1 79 ? 9.140 -3.074 -5.099 1.00 97.88 79 PHE A O 1
ATOM 615 N N . GLN A 1 80 ? 11.273 -3.404 -4.469 1.00 96.06 80 GLN A N 1
ATOM 616 C CA . GLN A 1 80 ? 11.814 -2.158 -4.991 1.00 96.06 80 GLN A CA 1
ATOM 617 C C . GLN A 1 80 ? 12.679 -2.425 -6.210 1.00 96.06 80 GLN A C 1
ATOM 619 O O . GLN A 1 80 ? 13.507 -3.333 -6.224 1.00 96.06 80 GLN A O 1
ATOM 624 N N . ARG A 1 81 ? 12.494 -1.601 -7.234 1.00 90.38 81 ARG A N 1
ATOM 625 C CA . ARG A 1 81 ? 13.171 -1.762 -8.523 1.00 90.38 81 ARG A CA 1
ATOM 626 C C . ARG A 1 81 ? 14.449 -0.938 -8.667 1.00 90.38 81 ARG A C 1
ATOM 628 O O . ARG A 1 81 ? 15.267 -1.212 -9.538 1.00 90.38 81 ARG A O 1
ATOM 635 N N . ALA A 1 82 ? 14.567 0.128 -7.885 1.00 87.38 82 ALA A N 1
ATOM 636 C CA . ALA A 1 82 ? 15.602 1.138 -8.038 1.00 87.38 82 ALA A CA 1
ATOM 637 C C . ALA A 1 82 ? 16.553 1.147 -6.838 1.00 87.38 82 ALA A C 1
ATOM 639 O O . ALA A 1 82 ? 16.137 0.954 -5.695 1.00 87.38 82 ALA A O 1
ATOM 640 N N . GLU A 1 83 ? 17.829 1.421 -7.112 1.00 87.50 83 GLU A N 1
ATOM 641 C CA . GLU A 1 83 ? 18.862 1.579 -6.092 1.00 87.50 83 GLU A CA 1
ATOM 642 C C . GLU A 1 83 ? 19.247 3.058 -5.879 1.00 87.50 83 GLU A C 1
ATOM 644 O O . GLU A 1 83 ? 19.229 3.846 -6.828 1.00 87.50 83 GLU A O 1
ATOM 649 N N . PRO A 1 84 ? 19.649 3.440 -4.650 1.00 91.38 84 PRO A N 1
ATOM 650 C CA . PRO A 1 84 ? 19.502 2.650 -3.428 1.00 91.38 84 PRO A CA 1
ATOM 651 C C . PRO A 1 84 ? 18.028 2.560 -2.996 1.00 91.38 84 PRO A C 1
ATOM 653 O O . PRO A 1 84 ? 17.248 3.489 -3.219 1.00 91.38 84 PRO A O 1
ATOM 656 N N . MET A 1 85 ? 17.659 1.442 -2.370 1.00 94.25 85 MET A N 1
ATOM 657 C CA . MET A 1 85 ? 16.300 1.203 -1.872 1.00 94.25 85 MET A CA 1
ATOM 658 C C . MET A 1 85 ? 15.923 2.195 -0.762 1.00 94.25 85 MET A C 1
ATOM 660 O O . MET A 1 85 ? 16.737 2.475 0.121 1.00 94.25 85 MET A O 1
ATOM 664 N N . ALA A 1 86 ? 14.686 2.695 -0.776 1.00 95.25 86 ALA A N 1
ATOM 665 C CA . ALA A 1 86 ? 14.123 3.434 0.349 1.00 95.25 86 ALA A CA 1
ATOM 666 C C . ALA A 1 86 ? 13.878 2.493 1.535 1.00 95.25 86 ALA A C 1
ATOM 668 O O . ALA A 1 86 ? 13.499 1.329 1.362 1.00 95.25 86 ALA A O 1
ATOM 669 N N . CYS A 1 87 ? 14.049 2.996 2.758 1.00 95.38 87 CYS A N 1
ATOM 670 C CA . CYS A 1 87 ? 13.670 2.245 3.950 1.00 95.38 87 CYS A CA 1
ATOM 671 C C . CYS A 1 87 ? 12.251 2.614 4.392 1.00 95.38 87 CYS A C 1
ATOM 673 O O . CYS A 1 87 ? 11.999 3.722 4.855 1.00 95.38 87 CYS A O 1
ATOM 675 N N . TYR A 1 88 ? 11.349 1.636 4.309 1.00 96.19 88 TYR A N 1
ATOM 676 C CA . TYR A 1 88 ? 9.954 1.730 4.750 1.00 96.19 88 TYR A CA 1
ATOM 677 C C . TYR A 1 88 ? 9.753 1.242 6.200 1.00 96.19 88 TYR A C 1
ATOM 679 O O . TYR A 1 88 ? 8.639 0.916 6.609 1.00 96.19 88 TYR A O 1
ATOM 687 N N . GLY A 1 89 ? 10.822 1.174 7.002 1.00 95.62 89 GLY A N 1
ATOM 688 C CA . GLY A 1 89 ? 10.784 0.609 8.357 1.00 95.62 89 GLY A CA 1
ATOM 689 C C . GLY A 1 89 ? 9.859 1.356 9.323 1.00 95.62 89 GLY A C 1
ATOM 690 O O . GLY A 1 89 ? 9.242 0.732 10.185 1.00 95.62 89 GLY A O 1
ATOM 691 N N . MET A 1 90 ? 9.697 2.673 9.149 1.00 95.00 90 MET A N 1
ATOM 692 C CA . MET A 1 90 ? 8.744 3.470 9.939 1.00 95.00 90 MET A CA 1
ATOM 693 C C . MET A 1 90 ? 7.276 3.175 9.582 1.00 95.00 90 MET A C 1
ATOM 695 O O . MET A 1 90 ? 6.389 3.481 10.373 1.00 95.00 90 MET A O 1
ATOM 699 N N . LEU A 1 91 ? 7.032 2.514 8.445 1.00 96.69 91 LEU A N 1
ATOM 700 C CA . LEU A 1 91 ? 5.735 1.972 8.025 1.00 96.69 91 LEU A CA 1
ATOM 701 C C . LEU A 1 91 ? 5.634 0.448 8.263 1.00 96.69 91 LEU A C 1
ATOM 703 O O . LEU A 1 91 ? 4.852 -0.238 7.610 1.00 96.69 91 LEU A O 1
ATOM 707 N N . ASP A 1 92 ? 6.437 -0.091 9.189 1.00 96.50 92 ASP A N 1
ATOM 708 C CA . ASP A 1 92 ? 6.446 -1.502 9.620 1.00 96.50 92 ASP A CA 1
ATOM 709 C C . ASP A 1 92 ? 6.875 -2.548 8.578 1.00 96.50 92 ASP A C 1
ATOM 711 O O . ASP A 1 92 ? 6.773 -3.756 8.814 1.00 96.50 92 ASP A O 1
ATOM 715 N N . ILE A 1 93 ? 7.472 -2.117 7.466 1.00 97.44 93 ILE A N 1
ATOM 716 C CA . ILE A 1 93 ? 8.224 -3.013 6.580 1.00 97.44 93 ILE A CA 1
ATOM 717 C C . ILE A 1 93 ? 9.618 -3.207 7.191 1.00 97.44 93 ILE A C 1
ATOM 719 O O . ILE A 1 93 ? 10.591 -2.552 6.821 1.00 97.44 93 ILE A O 1
ATOM 723 N N . TRP A 1 94 ? 9.686 -4.068 8.208 1.00 94.88 94 TRP A N 1
ATOM 724 C CA . TRP A 1 94 ? 10.873 -4.280 9.040 1.00 94.88 94 TRP A CA 1
ATOM 725 C C . TRP A 1 94 ? 11.055 -5.760 9.414 1.00 94.88 94 TRP A C 1
ATOM 727 O O . TRP A 1 94 ? 10.065 -6.440 9.723 1.00 94.88 94 TRP A O 1
ATOM 737 N N . PRO A 1 95 ? 12.297 -6.287 9.470 1.00 94.44 95 PRO A N 1
ATOM 738 C CA . PRO A 1 95 ? 13.593 -5.605 9.289 1.00 94.44 95 PRO A CA 1
ATOM 739 C C . PRO A 1 95 ? 14.087 -5.561 7.836 1.00 94.44 95 PRO A C 1
ATOM 741 O O . PRO A 1 95 ? 13.385 -6.016 6.942 1.00 94.44 95 PRO A O 1
ATOM 744 N N . ASP A 1 96 ? 15.298 -5.039 7.609 1.00 92.75 96 ASP A N 1
ATOM 745 C CA . ASP A 1 96 ? 15.886 -4.742 6.286 1.00 92.75 96 ASP A CA 1
ATOM 746 C C . ASP A 1 96 ? 15.749 -5.855 5.236 1.00 92.75 96 ASP A C 1
ATOM 748 O O . ASP A 1 96 ? 15.555 -5.560 4.064 1.00 92.75 96 ASP A O 1
ATOM 752 N N . HIS A 1 97 ? 15.773 -7.138 5.624 1.00 94.50 97 HIS A N 1
ATOM 753 C CA . HIS A 1 97 ? 15.579 -8.249 4.675 1.00 94.50 97 HIS A CA 1
ATOM 754 C C . HIS A 1 97 ? 14.169 -8.300 4.049 1.00 94.50 97 HIS A C 1
ATOM 756 O O . HIS A 1 97 ? 13.920 -9.106 3.148 1.00 94.50 97 HIS A O 1
ATOM 762 N N . LYS A 1 98 ? 13.232 -7.479 4.540 1.00 97.44 98 LYS A N 1
ATOM 763 C CA . LYS A 1 98 ? 11.900 -7.278 3.961 1.00 97.44 98 LYS A CA 1
ATOM 764 C C . LYS A 1 98 ? 11.870 -6.184 2.888 1.00 97.44 98 LYS A C 1
ATOM 766 O O . LYS A 1 98 ? 10.860 -6.051 2.199 1.00 97.44 98 LYS A O 1
ATOM 771 N N . LEU A 1 99 ? 12.968 -5.449 2.711 1.00 96.94 99 LEU A N 1
ATOM 772 C CA . LEU A 1 99 ? 13.219 -4.594 1.555 1.00 96.94 99 LEU A CA 1
ATOM 773 C C . LEU A 1 99 ? 13.904 -5.456 0.488 1.00 96.94 99 LEU A C 1
ATOM 775 O O . LEU A 1 99 ? 15.013 -5.952 0.677 1.00 96.94 99 LEU A O 1
ATOM 779 N N . VAL A 1 100 ? 13.197 -5.709 -0.604 1.00 97.31 100 VAL A N 1
ATOM 780 C CA . VAL A 1 100 ? 13.548 -6.708 -1.610 1.00 97.31 100 VAL A CA 1
ATOM 781 C C . VAL A 1 100 ? 13.855 -5.992 -2.907 1.00 97.31 100 VAL A C 1
ATOM 783 O O . VAL A 1 100 ? 12.954 -5.439 -3.531 1.00 97.31 100 VAL A O 1
ATOM 786 N N . HIS A 1 101 ? 15.108 -6.038 -3.339 1.00 95.94 101 HIS A N 1
ATOM 787 C CA . HIS A 1 101 ? 15.456 -5.562 -4.667 1.00 95.94 101 HIS A CA 1
ATOM 788 C C . HIS A 1 101 ? 14.952 -6.558 -5.720 1.00 95.94 101 HIS A C 1
ATOM 790 O O . HIS A 1 101 ? 15.234 -7.754 -5.626 1.00 95.94 101 HIS A O 1
ATOM 796 N N . VAL A 1 102 ? 14.221 -6.071 -6.720 1.00 95.06 102 VAL A N 1
ATOM 797 C CA . VAL A 1 102 ? 13.709 -6.868 -7.842 1.00 95.06 102 VAL A CA 1
ATOM 798 C C . VAL A 1 102 ? 14.087 -6.231 -9.178 1.00 95.06 102 VAL A C 1
ATOM 800 O O . VAL A 1 102 ? 14.134 -5.010 -9.306 1.00 95.06 102 VAL A O 1
ATOM 803 N N . GLY A 1 103 ? 14.366 -7.065 -10.183 1.00 90.00 103 GLY A N 1
ATOM 804 C CA . GLY A 1 103 ? 14.733 -6.620 -11.528 1.00 90.00 103 GLY A CA 1
ATOM 805 C C . GLY A 1 103 ? 13.567 -6.016 -12.320 1.00 90.00 103 GLY A C 1
ATOM 806 O O . GLY A 1 103 ? 12.485 -5.753 -11.798 1.00 90.00 103 GLY A O 1
ATOM 807 N N . GLN A 1 104 ? 13.779 -5.791 -13.620 1.00 89.81 104 GLN A N 1
ATOM 808 C CA . GLN A 1 104 ? 12.710 -5.357 -14.536 1.00 89.81 104 GLN A CA 1
ATOM 809 C C . GLN A 1 104 ? 11.861 -6.526 -15.048 1.00 89.81 104 GLN A C 1
ATOM 811 O O . GLN A 1 104 ? 10.767 -6.276 -15.551 1.00 89.81 104 GLN A O 1
ATOM 816 N N . ASP A 1 105 ? 12.354 -7.763 -14.935 1.00 93.31 105 ASP A N 1
ATOM 817 C CA . ASP A 1 105 ? 11.655 -8.952 -15.411 1.00 93.31 105 ASP A CA 1
ATOM 818 C C . ASP A 1 105 ? 10.391 -9.204 -14.566 1.00 93.31 105 ASP A C 1
ATOM 820 O O . ASP A 1 105 ? 10.494 -9.422 -13.353 1.00 93.31 105 ASP A O 1
ATOM 824 N N . PRO A 1 106 ? 9.190 -9.157 -15.171 1.00 94.44 106 PRO A N 1
ATOM 825 C CA . PRO A 1 106 ? 7.944 -9.445 -14.475 1.00 94.44 106 PRO A CA 1
ATOM 826 C C . PRO A 1 106 ? 7.942 -10.829 -13.820 1.00 94.44 106 PRO A C 1
ATOM 828 O O . PRO A 1 106 ? 7.422 -10.962 -12.712 1.00 94.44 106 PRO A O 1
ATOM 831 N N . GLU A 1 107 ? 8.523 -11.844 -14.465 1.00 96.69 107 GLU A N 1
ATOM 832 C CA . GLU A 1 107 ? 8.537 -13.212 -13.939 1.00 96.69 107 GLU A CA 1
ATOM 833 C C . GLU A 1 107 ? 9.371 -13.296 -12.654 1.00 96.69 107 GLU A C 1
ATOM 835 O O . GLU A 1 107 ? 8.875 -13.781 -11.637 1.00 96.69 107 GLU A O 1
ATOM 840 N N . GLU A 1 108 ? 10.581 -12.728 -12.642 1.00 96.00 108 GLU A N 1
ATOM 841 C CA . GLU A 1 108 ? 11.423 -12.660 -11.438 1.00 96.00 108 GLU A CA 1
ATOM 842 C C . GLU A 1 108 ? 10.724 -11.919 -10.286 1.00 96.00 108 GLU A C 1
ATOM 844 O O . GLU A 1 108 ? 10.786 -12.350 -9.130 1.00 96.00 108 GLU A O 1
ATOM 849 N N . LYS A 1 109 ? 10.008 -10.823 -10.583 1.00 96.31 109 LYS A N 1
ATOM 850 C CA . LYS A 1 109 ? 9.206 -10.109 -9.575 1.00 96.31 109 LYS A CA 1
ATOM 851 C C . LYS A 1 109 ? 8.107 -11.000 -9.006 1.00 96.31 109 LYS A C 1
ATOM 853 O O . LYS A 1 109 ? 7.927 -11.046 -7.788 1.00 96.31 109 LYS A O 1
ATOM 858 N N . LEU A 1 110 ? 7.371 -11.706 -9.866 1.00 98.12 110 LEU A N 1
ATOM 859 C CA . LEU A 1 110 ? 6.281 -12.579 -9.440 1.00 98.12 110 LEU A CA 1
ATOM 860 C C . LEU A 1 110 ? 6.796 -13.753 -8.601 1.00 98.12 110 LEU A C 1
ATOM 862 O O . LEU A 1 110 ? 6.180 -14.102 -7.594 1.00 98.12 110 LEU A O 1
ATOM 866 N N . GLN A 1 111 ? 7.945 -14.326 -8.962 1.00 98.00 111 GLN A N 1
ATOM 867 C CA . GLN A 1 111 ? 8.622 -15.345 -8.160 1.00 98.00 111 GLN A CA 1
ATOM 868 C C . GLN A 1 111 ? 9.000 -14.797 -6.780 1.00 98.00 111 GLN A C 1
ATOM 870 O O . GLN A 1 111 ? 8.635 -15.393 -5.769 1.00 98.00 111 GLN A O 1
ATOM 875 N N . ALA A 1 112 ? 9.602 -13.605 -6.708 1.00 98.19 112 ALA A N 1
ATOM 876 C CA . ALA A 1 112 ? 9.956 -12.980 -5.433 1.00 98.19 112 ALA A CA 1
ATOM 877 C C . ALA A 1 112 ? 8.737 -12.714 -4.525 1.00 98.19 112 ALA A C 1
ATOM 879 O O . ALA A 1 112 ? 8.845 -12.846 -3.297 1.00 98.19 112 ALA A O 1
ATOM 880 N N . ILE A 1 113 ? 7.593 -12.349 -5.119 1.00 98.56 113 ILE A N 1
ATOM 881 C CA . ILE A 1 113 ? 6.297 -12.179 -4.443 1.00 98.56 113 ILE A CA 1
ATOM 882 C C . ILE A 1 113 ? 5.773 -13.527 -3.928 1.00 98.56 113 ILE A C 1
ATOM 884 O O . ILE A 1 113 ? 5.398 -13.646 -2.756 1.00 98.56 113 ILE A O 1
ATOM 888 N N . ASN A 1 114 ? 5.790 -14.557 -4.775 1.00 98.50 114 ASN A N 1
ATOM 889 C CA . ASN A 1 114 ? 5.340 -15.905 -4.434 1.00 98.50 114 ASN A CA 1
ATOM 890 C C . ASN A 1 114 ? 6.183 -16.544 -3.325 1.00 98.50 114 ASN A C 1
ATOM 892 O O . ASN A 1 114 ? 5.614 -17.107 -2.387 1.00 98.50 114 ASN A O 1
ATOM 896 N N . ASP A 1 115 ? 7.507 -16.401 -3.378 1.00 98.12 115 ASP A N 1
ATOM 897 C CA . ASP A 1 115 ? 8.452 -16.938 -2.389 1.00 98.12 115 ASP A CA 1
ATOM 898 C C . ASP A 1 115 ? 8.223 -16.366 -0.985 1.00 98.12 115 ASP A C 1
ATOM 900 O O . ASP A 1 115 ? 8.533 -16.998 0.027 1.00 98.12 115 ASP A O 1
ATOM 904 N N . ARG A 1 116 ? 7.638 -15.166 -0.907 1.00 98.31 116 ARG A N 1
ATOM 905 C CA . ARG A 1 116 ? 7.262 -14.515 0.355 1.00 98.31 116 ARG A CA 1
ATOM 906 C C . ARG A 1 116 ? 5.845 -14.842 0.804 1.00 98.31 116 ARG A C 1
ATOM 908 O O . ARG A 1 116 ? 5.493 -14.539 1.945 1.00 98.31 116 ARG A O 1
ATOM 915 N N . GLY A 1 117 ? 5.054 -15.515 -0.029 1.00 98.12 117 GLY A N 1
ATOM 916 C CA . GLY A 1 117 ? 3.691 -15.928 0.295 1.00 98.12 117 GLY A CA 1
ATOM 917 C C . GLY A 1 117 ? 2.742 -14.746 0.486 1.00 98.12 117 GLY A C 1
ATOM 918 O O . GLY A 1 117 ? 1.919 -14.778 1.396 1.00 98.12 117 GLY A O 1
ATOM 919 N N . VAL A 1 118 ? 2.896 -13.692 -0.320 1.00 98.69 118 VAL A N 1
ATOM 920 C CA . VAL A 1 118 ? 2.049 -12.490 -0.268 1.00 98.69 118 VAL A CA 1
ATOM 921 C C . VAL A 1 118 ? 0.571 -12.855 -0.452 1.00 98.69 118 VAL A C 1
ATOM 923 O O . VAL A 1 118 ? 0.229 -13.641 -1.333 1.00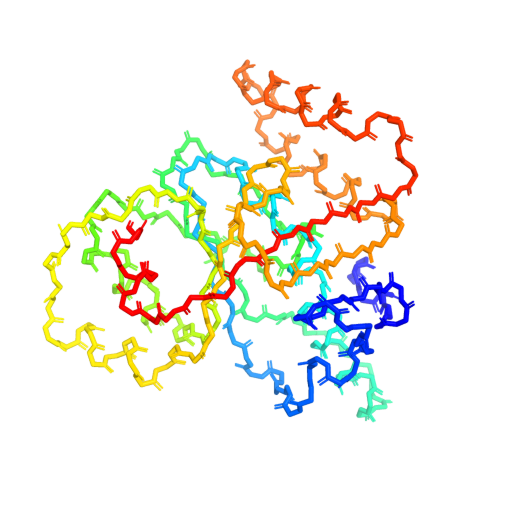 98.69 118 VAL A O 1
ATOM 926 N N . ASN A 1 119 ? -0.295 -12.259 0.373 1.00 98.50 119 ASN A N 1
ATOM 927 C CA . ASN A 1 119 ? -1.753 -12.362 0.263 1.00 98.50 119 ASN A CA 1
ATOM 928 C C . ASN A 1 119 ? -2.383 -11.075 -0.269 1.00 98.50 119 ASN A C 1
ATOM 930 O O . ASN A 1 119 ? -3.348 -11.116 -1.023 1.00 98.50 119 ASN A O 1
ATOM 934 N N . VAL A 1 120 ? -1.817 -9.931 0.115 1.00 98.81 120 VAL A N 1
ATOM 935 C CA . VAL A 1 120 ? -2.280 -8.607 -0.301 1.00 98.81 120 VAL A CA 1
ATOM 936 C C . VAL A 1 120 ? -1.203 -7.956 -1.146 1.00 98.81 120 VAL A C 1
ATOM 938 O O . VAL A 1 120 ? -0.117 -7.680 -0.640 1.00 98.81 120 VAL A O 1
ATOM 941 N N . LEU A 1 121 ? -1.496 -7.709 -2.417 1.00 98.88 121 LEU A N 1
ATOM 942 C CA . LEU A 1 121 ? -0.582 -7.038 -3.334 1.00 98.88 121 LEU A CA 1
ATOM 943 C C . LEU A 1 121 ? -0.981 -5.567 -3.489 1.00 98.88 121 LEU A C 1
ATOM 945 O O . LEU A 1 121 ? -2.124 -5.255 -3.806 1.00 98.88 121 LEU A O 1
ATOM 949 N N . VAL A 1 122 ? -0.045 -4.658 -3.256 1.00 98.75 122 VAL A N 1
ATOM 950 C CA . VAL A 1 122 ? -0.238 -3.211 -3.387 1.00 98.75 122 VAL A CA 1
ATOM 951 C C . VAL A 1 122 ? 0.762 -2.709 -4.416 1.00 98.75 122 VAL A C 1
ATOM 953 O O . VAL A 1 122 ? 1.958 -2.933 -4.257 1.00 98.75 122 VAL A O 1
ATOM 956 N N . LEU A 1 123 ? 0.291 -2.074 -5.482 1.00 97.75 123 LEU A N 1
ATOM 957 C CA . LEU A 1 123 ? 1.118 -1.685 -6.626 1.00 97.75 123 LEU A CA 1
ATOM 958 C C . LEU A 1 123 ? 0.724 -0.291 -7.142 1.00 97.75 123 LEU A C 1
ATOM 960 O O . LEU A 1 123 ? -0.401 0.143 -6.901 1.00 97.75 123 LEU A O 1
ATOM 964 N N . PRO A 1 124 ? 1.618 0.439 -7.824 1.00 97.12 124 PRO A N 1
ATOM 965 C CA . PRO A 1 124 ? 1.272 1.741 -8.381 1.00 97.12 124 PRO A CA 1
ATOM 966 C C . PRO A 1 124 ? 0.219 1.603 -9.492 1.00 97.12 124 PRO A C 1
ATOM 968 O O . PRO A 1 124 ? 0.202 0.605 -10.216 1.00 97.12 124 PRO A O 1
ATOM 971 N N . ASP A 1 125 ? -0.637 2.613 -9.665 1.00 96.69 125 ASP A N 1
ATOM 972 C CA . ASP A 1 125 ? -1.538 2.722 -10.819 1.00 96.69 125 ASP A CA 1
ATOM 973 C C . ASP A 1 125 ? -0.727 3.097 -12.069 1.00 96.69 125 ASP A C 1
ATOM 975 O O . ASP A 1 125 ? -0.575 4.261 -12.433 1.00 96.69 125 ASP A O 1
ATOM 979 N N . SER A 1 126 ? -0.125 2.083 -12.688 1.00 93.31 126 SER A N 1
ATOM 980 C CA . SER A 1 126 ? 0.653 2.175 -13.925 1.00 93.31 126 SER A CA 1
ATOM 981 C C . SER A 1 126 ? -0.099 1.525 -15.082 1.00 93.31 126 SER A C 1
ATOM 983 O O . SER A 1 126 ? -0.870 0.600 -14.859 1.00 93.31 126 SER A O 1
ATOM 985 N N . GLU A 1 127 ? 0.123 1.962 -16.322 1.00 93.69 127 GLU A N 1
ATOM 986 C CA . GLU A 1 127 ? -0.573 1.387 -17.481 1.00 93.69 127 GLU A CA 1
ATOM 987 C C . GLU A 1 127 ? -0.369 -0.144 -17.564 1.00 93.69 127 GLU A C 1
ATOM 989 O O . GLU A 1 127 ? 0.781 -0.607 -17.565 1.00 93.69 127 GLU A O 1
ATOM 994 N N . PRO A 1 128 ? -1.448 -0.947 -17.642 1.00 94.38 128 PRO A N 1
ATOM 995 C CA . PRO A 1 128 ? -1.328 -2.390 -17.754 1.00 94.38 128 PRO A CA 1
ATOM 996 C C . PRO A 1 128 ? -0.679 -2.771 -19.086 1.00 94.38 128 PRO A C 1
ATOM 998 O O . PRO A 1 128 ? -0.953 -2.207 -20.144 1.00 94.38 128 PRO A O 1
ATOM 1001 N N . SER A 1 129 ? 0.187 -3.776 -19.043 1.00 92.69 129 SER A N 1
ATOM 1002 C CA . SER A 1 129 ? 0.931 -4.262 -20.199 1.00 92.69 129 SER A CA 1
ATOM 1003 C C . SER A 1 129 ? 0.864 -5.782 -20.290 1.00 92.69 129 SER A C 1
ATOM 1005 O O . SER A 1 129 ? 0.679 -6.484 -19.297 1.00 92.69 129 SER A O 1
ATOM 1007 N N . HIS A 1 130 ? 1.012 -6.320 -21.501 1.00 89.50 130 HIS A N 1
ATOM 1008 C CA . HIS A 1 130 ? 1.064 -7.766 -21.673 1.00 89.50 130 HIS A CA 1
ATOM 1009 C C . HIS A 1 130 ? 2.350 -8.322 -21.045 1.00 89.50 130 HIS A C 1
ATOM 1011 O O . HIS A 1 130 ? 3.456 -8.043 -21.518 1.00 89.50 130 HIS A O 1
ATOM 1017 N N . ARG A 1 131 ? 2.197 -9.153 -20.013 1.00 90.88 131 ARG A N 1
ATOM 1018 C CA . ARG A 1 131 ? 3.283 -9.876 -19.345 1.00 90.88 131 ARG A CA 1
ATOM 1019 C C . ARG A 1 131 ? 3.140 -11.374 -19.604 1.00 90.88 131 ARG A C 1
ATOM 1021 O O . ARG A 1 131 ? 2.036 -11.911 -19.567 1.00 90.88 131 ARG A O 1
ATOM 1028 N N . ALA A 1 132 ? 4.253 -12.046 -19.879 1.00 90.62 132 ALA A N 1
ATOM 1029 C CA . ALA A 1 132 ? 4.290 -13.499 -19.974 1.00 90.62 132 ALA A CA 1
ATOM 1030 C C . ALA A 1 132 ? 4.827 -14.053 -18.654 1.00 90.62 132 ALA A C 1
ATOM 1032 O O . ALA A 1 132 ? 5.941 -13.715 -18.268 1.00 90.62 132 ALA A O 1
ATOM 1033 N N . TYR A 1 133 ? 4.028 -14.885 -17.993 1.00 97.00 133 TYR A N 1
ATOM 1034 C CA . TYR A 1 133 ? 4.392 -15.546 -16.745 1.00 97.00 133 TYR A CA 1
ATOM 1035 C C . TYR A 1 133 ? 4.438 -17.053 -16.932 1.00 97.00 133 TYR A C 1
ATOM 1037 O O . TYR A 1 133 ? 3.652 -17.624 -17.699 1.00 97.00 133 TYR A O 1
ATOM 1045 N N . GLU A 1 134 ? 5.306 -17.715 -16.177 1.00 97.69 134 GLU A N 1
ATOM 1046 C CA . GLU A 1 134 ? 5.277 -19.164 -16.089 1.00 97.69 134 GLU A CA 1
ATOM 1047 C C . GLU A 1 134 ? 3.985 -19.638 -15.411 1.00 97.69 134 GLU A C 1
ATOM 1049 O O . GLU A 1 134 ? 3.479 -19.050 -14.449 1.00 97.69 134 GLU A O 1
ATOM 1054 N N . GLN A 1 135 ? 3.446 -20.766 -15.881 1.00 97.31 135 GLN A N 1
ATOM 1055 C CA . GLN A 1 135 ? 2.202 -21.320 -15.341 1.00 97.31 135 GLN A CA 1
ATOM 1056 C C . GLN A 1 135 ? 2.307 -21.632 -13.838 1.00 97.31 135 GLN A C 1
ATOM 1058 O O . GLN A 1 135 ? 1.316 -21.514 -13.109 1.00 97.31 135 GLN A O 1
ATOM 1063 N N . ILE A 1 136 ? 3.495 -22.024 -13.366 1.00 97.50 136 ILE A N 1
ATOM 1064 C CA . ILE A 1 136 ? 3.735 -22.317 -11.951 1.00 97.50 136 ILE A CA 1
ATOM 1065 C C . ILE A 1 136 ? 3.659 -21.048 -11.094 1.00 97.50 136 ILE A C 1
ATOM 1067 O O . ILE A 1 136 ? 3.003 -21.063 -10.050 1.00 97.50 136 ILE A O 1
ATOM 1071 N N . SER A 1 137 ? 4.212 -19.937 -11.582 1.00 98.00 137 SER A N 1
ATOM 1072 C CA . SER A 1 137 ? 4.175 -18.633 -10.919 1.00 98.00 137 SER A CA 1
ATOM 1073 C C . SER A 1 137 ? 2.760 -18.062 -10.877 1.00 98.00 137 SER A C 1
ATOM 1075 O O . SER A 1 137 ? 2.305 -17.626 -9.817 1.00 98.00 137 SER A O 1
ATOM 1077 N N . LEU A 1 138 ? 2.003 -18.176 -11.975 1.00 98.00 138 LEU A N 1
ATOM 1078 C CA . LEU A 1 138 ? 0.577 -17.820 -12.001 1.00 98.00 138 LEU A CA 1
ATOM 1079 C C . LEU A 1 138 ? -0.246 -18.647 -11.009 1.00 98.00 138 LEU A C 1
ATOM 1081 O O . LEU A 1 138 ? -1.113 -18.119 -10.314 1.00 98.00 138 LEU A O 1
ATOM 1085 N N . SER A 1 139 ? 0.021 -19.951 -10.931 1.00 97.75 139 SER A N 1
ATOM 1086 C CA . SER A 1 139 ? -0.688 -20.847 -10.011 1.00 97.75 139 SER A CA 1
ATOM 1087 C C . SER A 1 139 ? -0.370 -20.523 -8.549 1.00 97.75 139 SER A C 1
ATOM 1089 O O . SER A 1 139 ? -1.262 -20.579 -7.702 1.00 97.75 139 SER A O 1
ATOM 1091 N N . GLY A 1 140 ? 0.881 -20.156 -8.250 1.00 98.00 140 GLY A N 1
ATOM 1092 C CA . GLY A 1 140 ? 1.294 -19.668 -6.934 1.00 98.00 140 GLY A CA 1
ATOM 1093 C C . GLY A 1 140 ? 0.558 -18.389 -6.539 1.00 98.00 140 GLY A C 1
ATOM 1094 O O . GLY A 1 140 ? -0.038 -18.340 -5.461 1.00 98.00 140 GLY A O 1
ATOM 1095 N N . ALA A 1 141 ? 0.514 -17.415 -7.449 1.00 98.25 141 ALA A N 1
ATOM 1096 C CA . ALA A 1 141 ? -0.137 -16.129 -7.227 1.00 98.25 141 ALA A CA 1
ATOM 1097 C C . ALA A 1 141 ? -1.640 -16.295 -6.979 1.00 98.25 141 ALA A C 1
ATOM 1099 O O . ALA A 1 141 ? -2.148 -15.837 -5.961 1.00 98.25 141 ALA A O 1
ATOM 1100 N N . ARG A 1 142 ? -2.335 -17.049 -7.842 1.00 98.31 142 ARG A N 1
ATOM 1101 C CA . ARG A 1 142 ? -3.780 -17.326 -7.725 1.00 98.31 142 ARG A CA 1
ATOM 1102 C C . ARG A 1 142 ? -4.168 -18.054 -6.445 1.00 98.31 142 ARG A C 1
ATOM 1104 O O . ARG A 1 142 ? -5.295 -17.922 -5.983 1.00 98.31 142 ARG A O 1
ATOM 1111 N N . ARG A 1 143 ? -3.265 -18.868 -5.897 1.00 97.62 143 ARG A N 1
ATOM 1112 C CA . ARG A 1 143 ? -3.507 -19.585 -4.642 1.00 97.62 143 ARG A CA 1
ATOM 1113 C C . ARG A 1 143 ? -3.344 -18.681 -3.422 1.00 97.62 143 ARG A C 1
ATOM 1115 O O . ARG A 1 143 ? -4.021 -18.906 -2.425 1.00 97.62 143 ARG A O 1
ATOM 1122 N N . ASN A 1 144 ? -2.409 -17.736 -3.478 1.00 97.44 144 ASN A N 1
ATOM 1123 C CA . ASN A 1 144 ? -1.957 -17.005 -2.300 1.00 97.44 144 ASN A CA 1
ATOM 1124 C C . ASN A 1 144 ? -2.542 -15.590 -2.202 1.00 97.44 144 ASN A C 1
ATOM 1126 O O . ASN A 1 144 ? -2.858 -15.170 -1.089 1.00 97.44 144 ASN A O 1
ATOM 1130 N N . ILE A 1 145 ? -2.657 -14.878 -3.328 1.00 98.62 145 ILE A N 1
ATOM 1131 C CA . ILE A 1 145 ? -3.068 -13.472 -3.396 1.00 98.62 145 ILE A CA 1
ATOM 1132 C C . ILE A 1 145 ? -4.585 -13.395 -3.540 1.00 98.62 145 ILE A C 1
ATOM 1134 O O . ILE A 1 145 ? -5.152 -13.913 -4.500 1.00 98.62 145 ILE A O 1
ATOM 1138 N N . ASP A 1 146 ? -5.233 -12.728 -2.591 1.00 97.31 146 ASP A N 1
ATOM 1139 C CA . ASP A 1 146 ? -6.689 -12.590 -2.524 1.00 97.31 146 ASP A CA 1
ATOM 1140 C C . ASP A 1 146 ? -7.165 -11.132 -2.597 1.00 97.31 146 ASP A C 1
ATOM 1142 O O . ASP A 1 146 ? -8.331 -10.886 -2.910 1.00 97.31 146 ASP A O 1
ATOM 1146 N N . HIS A 1 147 ? -6.283 -10.157 -2.355 1.00 98.31 147 HIS A N 1
ATOM 1147 C CA . HIS A 1 147 ? -6.570 -8.735 -2.534 1.00 98.31 147 HIS A CA 1
ATOM 1148 C C . HIS A 1 147 ? -5.457 -8.049 -3.314 1.00 98.31 147 HIS A C 1
ATOM 1150 O O . HIS A 1 147 ? -4.270 -8.254 -3.049 1.00 98.31 147 HIS A O 1
ATOM 1156 N N . CYS A 1 148 ? -5.853 -7.186 -4.244 1.00 98.81 148 CYS A N 1
ATOM 1157 C CA . CYS A 1 148 ? -4.947 -6.300 -4.953 1.00 98.81 148 CYS A CA 1
ATOM 1158 C C . CYS A 1 148 ? -5.460 -4.860 -4.878 1.00 98.81 148 CYS A C 1
ATOM 1160 O O . CYS A 1 148 ? -6.655 -4.615 -5.059 1.00 98.81 148 CYS A O 1
ATOM 1162 N N . TYR A 1 149 ? -4.557 -3.920 -4.611 1.00 98.81 149 TYR A N 1
ATOM 1163 C CA . TYR A 1 149 ? -4.853 -2.492 -4.542 1.00 98.81 149 TYR A CA 1
ATOM 1164 C C . TYR A 1 149 ? -3.883 -1.708 -5.412 1.00 98.81 149 TYR A C 1
ATOM 1166 O O . TYR A 1 149 ? -2.679 -1.974 -5.403 1.00 98.81 149 TYR A O 1
ATOM 1174 N N . LEU A 1 150 ? -4.411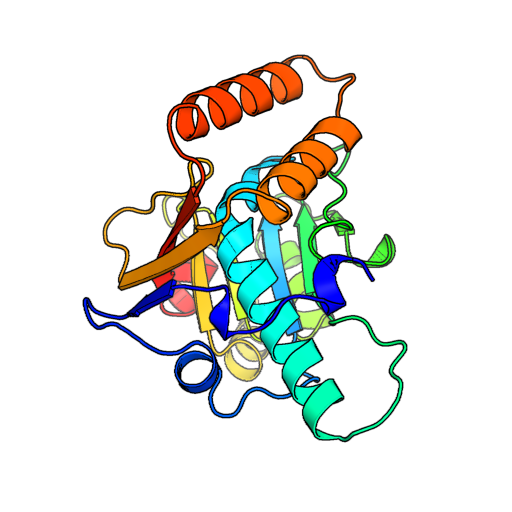 -0.703 -6.101 1.00 98.69 150 LEU A N 1
ATOM 1175 C CA . LEU A 1 150 ? -3.611 0.313 -6.763 1.00 98.69 150 LEU A CA 1
ATOM 1176 C C . LEU A 1 150 ? -3.464 1.544 -5.870 1.00 98.69 150 LEU A C 1
ATOM 1178 O O . LEU A 1 150 ? -4.423 1.920 -5.190 1.00 98.69 150 LEU A O 1
ATOM 1182 N N . TYR A 1 151 ? -2.286 2.166 -5.895 1.00 98.44 151 TYR A N 1
ATOM 1183 C CA . TYR A 1 151 ? -1.992 3.448 -5.247 1.00 98.44 151 TYR A CA 1
ATOM 1184 C C . TYR A 1 151 ? -1.366 4.440 -6.239 1.00 98.44 151 TYR A C 1
ATOM 1186 O O . TYR A 1 151 ? -0.857 4.049 -7.286 1.00 98.44 151 TYR A O 1
ATOM 1194 N N . ALA A 1 152 ? -1.353 5.723 -5.888 1.00 96.94 152 ALA A N 1
ATOM 1195 C CA . ALA A 1 152 ? -0.629 6.765 -6.616 1.00 96.94 152 ALA A CA 1
ATOM 1196 C C . ALA A 1 152 ? 0.303 7.516 -5.661 1.00 96.94 152 ALA A C 1
ATOM 1198 O O . ALA A 1 152 ? 0.047 7.558 -4.459 1.00 96.94 152 ALA A O 1
ATOM 1199 N N . PHE A 1 153 ? 1.387 8.098 -6.180 1.00 95.44 153 PHE A N 1
ATOM 1200 C CA . PHE A 1 153 ? 2.400 8.800 -5.378 1.00 95.44 153 PHE A CA 1
ATOM 1201 C C . PHE A 1 153 ? 1.816 9.935 -4.519 1.00 95.44 153 PHE A C 1
ATOM 1203 O O . PHE A 1 153 ? 2.155 10.077 -3.344 1.00 95.44 153 PHE A O 1
ATOM 1210 N N . ASP A 1 154 ? 0.903 10.713 -5.095 1.00 94.06 154 ASP A N 1
ATOM 1211 C CA . ASP A 1 154 ? 0.179 11.800 -4.429 1.00 94.06 154 ASP A CA 1
ATOM 1212 C C . ASP A 1 154 ? -0.929 11.303 -3.482 1.00 94.06 154 ASP A C 1
ATOM 1214 O O . ASP A 1 154 ? -1.547 12.090 -2.761 1.00 94.06 154 ASP A O 1
ATOM 1218 N N . GLY A 1 155 ? -1.162 9.989 -3.451 1.00 96.19 155 GLY A N 1
ATOM 1219 C CA . GLY A 1 155 ? -2.223 9.349 -2.695 1.00 96.19 155 GLY A CA 1
ATOM 1220 C C . GLY A 1 155 ? -3.590 9.399 -3.372 1.00 96.19 155 GLY A C 1
ATOM 1221 O O . GLY A 1 155 ? -4.564 9.075 -2.700 1.00 96.19 155 GLY A O 1
ATOM 1222 N N . GLN A 1 156 ? -3.707 9.806 -4.641 1.00 96.94 156 GLN A N 1
ATOM 1223 C CA . GLN A 1 156 ? -4.990 9.912 -5.341 1.00 96.94 156 GLN A CA 1
ATOM 1224 C C . GLN A 1 156 ? -5.046 9.014 -6.581 1.00 96.94 156 GLN A C 1
ATOM 1226 O O . GLN A 1 156 ? -4.381 9.259 -7.580 1.00 96.94 156 GLN A O 1
ATOM 1231 N N . VAL A 1 157 ? -5.868 7.965 -6.525 1.00 97.19 157 VAL A N 1
ATOM 1232 C CA . VAL A 1 157 ? -6.060 7.018 -7.633 1.00 97.19 157 VAL A CA 1
ATOM 1233 C C . VAL A 1 157 ? -7.366 7.302 -8.366 1.00 97.19 157 VAL A C 1
ATOM 1235 O O . VAL A 1 157 ? -8.427 7.441 -7.752 1.00 97.19 157 VAL A O 1
ATOM 1238 N N . ASP A 1 158 ? -7.312 7.309 -9.696 1.00 95.44 158 ASP A N 1
ATOM 1239 C CA . ASP A 1 158 ? -8.504 7.436 -10.530 1.00 95.44 158 ASP A CA 1
ATOM 1240 C C . ASP A 1 158 ? -9.431 6.222 -10.377 1.00 95.44 158 ASP A C 1
ATOM 1242 O O . ASP A 1 158 ? -9.010 5.061 -10.396 1.00 95.44 158 ASP A O 1
ATOM 1246 N N . GLY A 1 159 ? -10.736 6.478 -10.250 1.00 96.44 159 GLY A N 1
ATOM 1247 C CA . GLY A 1 159 ? -11.728 5.415 -10.062 1.00 96.44 159 GLY A CA 1
ATOM 1248 C C . GLY A 1 159 ? -11.571 4.659 -8.739 1.00 96.44 159 GLY A C 1
ATOM 1249 O O . GLY A 1 159 ? -11.936 3.486 -8.666 1.00 96.44 159 GLY A O 1
ATOM 1250 N N . ALA A 1 160 ? -11.008 5.304 -7.714 1.00 98.12 160 ALA A N 1
ATOM 1251 C CA . ALA A 1 160 ? -10.877 4.723 -6.389 1.00 98.12 160 ALA A CA 1
ATOM 1252 C C . ALA A 1 160 ? -12.231 4.327 -5.786 1.00 98.12 160 ALA A C 1
ATOM 1254 O O . ALA A 1 160 ? -13.220 5.059 -5.853 1.00 98.12 160 ALA A O 1
ATOM 1255 N N . ASP A 1 161 ? -12.237 3.173 -5.132 1.00 98.56 161 ASP A N 1
ATOM 1256 C CA . ASP A 1 161 ? -13.378 2.617 -4.412 1.00 98.56 161 ASP A CA 1
ATOM 1257 C C . ASP A 1 161 ? -13.099 2.460 -2.912 1.00 98.56 161 ASP A C 1
ATOM 1259 O O . ASP A 1 161 ? -14.011 2.169 -2.137 1.00 98.56 161 ASP A O 1
ATOM 1263 N N . VAL A 1 162 ? -11.861 2.715 -2.486 1.00 98.81 162 VAL A N 1
ATOM 1264 C CA . VAL A 1 162 ? -11.446 2.767 -1.087 1.00 98.81 162 VAL A CA 1
ATOM 1265 C C . VAL A 1 162 ? -10.794 4.118 -0.810 1.00 98.81 162 VAL A C 1
ATOM 1267 O O . VAL A 1 162 ? -9.908 4.563 -1.529 1.00 98.81 162 VAL A O 1
ATOM 1270 N N . THR A 1 163 ? -11.214 4.783 0.259 1.00 98.81 163 THR A N 1
ATOM 1271 C CA . THR A 1 163 ? -10.587 6.002 0.787 1.00 98.81 163 THR A CA 1
ATOM 1272 C C . THR A 1 163 ? -10.230 5.769 2.242 1.00 98.81 163 THR A C 1
ATOM 1274 O O . THR A 1 163 ? -11.071 5.295 3.007 1.00 98.81 163 THR A O 1
ATOM 1277 N N . ILE A 1 164 ? -9.002 6.103 2.631 1.00 98.75 164 ILE A N 1
ATOM 1278 C CA . ILE A 1 164 ? -8.519 5.992 4.007 1.00 98.75 164 ILE A CA 1
ATOM 1279 C C . ILE A 1 164 ? -7.950 7.344 4.417 1.00 98.75 164 ILE A C 1
ATOM 1281 O O . ILE A 1 164 ? -7.025 7.853 3.789 1.00 98.75 164 ILE A O 1
ATOM 1285 N N . GLY A 1 165 ? -8.510 7.916 5.477 1.00 98.12 165 GLY A N 1
ATOM 1286 C CA . GLY A 1 165 ? -8.039 9.150 6.086 1.00 98.12 165 GLY A CA 1
ATOM 1287 C C . GLY A 1 165 ? -7.609 8.944 7.533 1.00 98.12 165 GLY A C 1
ATOM 1288 O O . GLY A 1 165 ? -8.191 8.135 8.250 1.00 98.12 165 GLY A O 1
ATOM 1289 N N . CYS A 1 166 ? -6.626 9.713 7.981 1.00 97.56 166 CYS A N 1
ATOM 1290 C CA . CYS A 1 166 ? -6.192 9.777 9.376 1.00 97.56 166 CYS A CA 1
ATOM 1291 C C . CYS A 1 166 ? -5.617 11.166 9.691 1.00 97.56 166 CYS A C 1
ATOM 1293 O O . CYS A 1 166 ? -5.466 12.008 8.800 1.00 97.56 166 CYS A O 1
ATOM 1295 N N . ALA A 1 167 ? -5.265 11.412 10.954 1.00 96.81 167 ALA A N 1
ATOM 1296 C CA . ALA A 1 167 ? -4.419 12.554 11.295 1.00 96.81 167 ALA A CA 1
ATOM 1297 C C . ALA A 1 167 ? -3.077 12.454 10.549 1.00 96.81 167 ALA A C 1
ATOM 1299 O O . ALA A 1 167 ? -2.537 11.358 10.366 1.00 96.81 167 ALA A O 1
ATOM 1300 N N . ARG A 1 168 ? -2.530 13.592 10.108 1.00 95.25 168 ARG A N 1
ATOM 1301 C CA . ARG A 1 168 ? -1.268 13.616 9.359 1.00 95.25 168 ARG A CA 1
ATOM 1302 C C . ARG A 1 168 ? -0.108 13.141 10.221 1.00 95.25 168 ARG A C 1
ATOM 1304 O O . ARG A 1 168 ? 0.707 12.376 9.740 1.00 95.25 168 ARG A O 1
ATOM 1311 N N . SER A 1 169 ? -0.028 13.546 11.485 1.00 94.38 169 SER A N 1
ATOM 1312 C CA . SER A 1 169 ? 0.957 12.994 12.425 1.00 94.38 169 SER A CA 1
ATOM 1313 C C . SER A 1 169 ? 0.330 11.826 13.201 1.00 94.38 169 SER A C 1
ATOM 1315 O O . SER A 1 169 ? -0.830 11.942 13.605 1.00 94.38 169 SER A O 1
ATOM 1317 N N . PRO A 1 170 ? 1.049 10.705 13.414 1.00 95.88 170 PRO A N 1
ATOM 1318 C CA . PRO A 1 170 ? 2.479 10.508 13.129 1.00 95.88 170 PRO A CA 1
ATOM 1319 C C . PRO A 1 170 ? 2.806 9.949 11.731 1.00 95.88 170 PRO A C 1
ATOM 1321 O O . PRO A 1 170 ? 3.973 9.902 11.357 1.00 95.88 170 PRO A O 1
ATOM 1324 N N . ILE A 1 171 ? 1.816 9.513 10.946 1.00 96.88 171 ILE A N 1
ATOM 1325 C CA . ILE A 1 171 ? 2.056 8.729 9.715 1.00 96.88 171 ILE A CA 1
ATOM 1326 C C . ILE A 1 171 ? 2.802 9.536 8.639 1.00 96.88 171 ILE A C 1
ATOM 1328 O 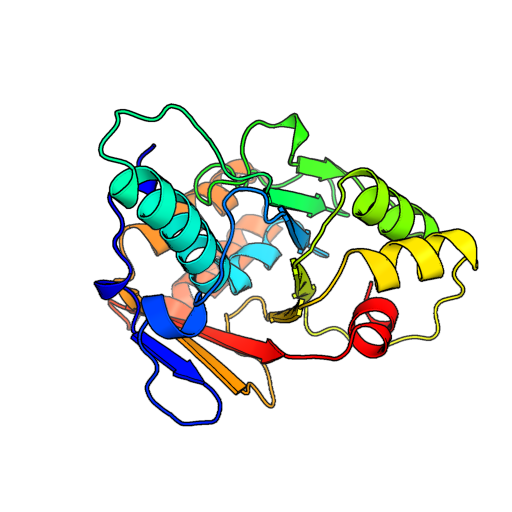O . ILE A 1 171 ? 3.724 9.032 8.006 1.00 96.88 171 ILE A O 1
ATOM 1332 N N . GLY A 1 172 ? 2.453 10.803 8.456 1.00 96.38 172 GLY A N 1
ATOM 1333 C CA . GLY A 1 172 ? 3.138 11.735 7.564 1.00 96.38 172 GLY A CA 1
ATOM 1334 C C . GLY A 1 172 ? 4.580 12.016 7.989 1.00 96.38 172 GLY A C 1
ATOM 1335 O O . GLY A 1 172 ? 5.443 12.157 7.127 1.00 96.38 172 GLY A O 1
ATOM 1336 N N . ASP A 1 173 ? 4.878 12.009 9.291 1.00 96.00 173 ASP A N 1
ATOM 1337 C CA . ASP A 1 173 ? 6.258 12.134 9.777 1.00 96.00 173 ASP A CA 1
ATOM 1338 C C . ASP A 1 173 ? 7.074 10.883 9.395 1.00 96.00 173 ASP A C 1
ATOM 1340 O O . ASP A 1 173 ? 8.211 10.987 8.940 1.00 96.00 173 ASP A O 1
ATOM 1344 N N . TRP A 1 174 ? 6.462 9.696 9.458 1.00 97.06 174 TRP A N 1
ATOM 1345 C CA . TRP A 1 174 ? 7.077 8.439 9.004 1.00 97.06 174 TRP A CA 1
ATOM 1346 C C . TRP A 1 174 ? 7.264 8.366 7.482 1.00 97.06 174 TRP A C 1
ATOM 1348 O O . TRP A 1 174 ? 8.235 7.776 6.996 1.00 97.06 174 TRP A O 1
ATOM 1358 N N . VAL A 1 175 ? 6.374 8.997 6.712 1.00 96.62 175 VAL A N 1
ATOM 1359 C CA . VAL A 1 175 ? 6.569 9.206 5.269 1.00 96.62 175 VAL A CA 1
ATOM 1360 C C . VAL A 1 175 ? 7.796 10.089 5.020 1.00 96.62 175 VAL A C 1
ATOM 1362 O O . VAL A 1 175 ? 8.647 9.742 4.200 1.00 96.62 175 VAL A O 1
ATOM 1365 N N . ILE A 1 176 ? 7.951 11.184 5.768 1.00 96.31 176 ILE A N 1
ATOM 1366 C CA . ILE A 1 176 ? 9.134 12.053 5.678 1.00 96.31 176 ILE A CA 1
ATOM 1367 C C . ILE A 1 176 ? 10.413 11.279 6.035 1.00 96.31 176 ILE A C 1
ATOM 1369 O O . ILE A 1 176 ? 11.428 11.422 5.347 1.00 96.31 176 ILE A O 1
ATOM 1373 N N . ASP A 1 177 ? 10.372 10.415 7.051 1.00 96.12 177 ASP A N 1
ATOM 1374 C CA . ASP A 1 177 ? 11.501 9.549 7.407 1.00 96.12 177 ASP A CA 1
ATOM 1375 C C . ASP A 1 177 ? 11.893 8.602 6.266 1.00 96.12 177 ASP A C 1
ATOM 1377 O O . ASP A 1 177 ? 13.085 8.402 6.022 1.00 96.12 177 ASP A O 1
ATOM 1381 N N . THR A 1 178 ? 10.918 8.095 5.505 1.00 96.06 178 THR A N 1
ATOM 1382 C CA . THR A 1 178 ? 11.175 7.270 4.312 1.00 96.06 178 THR A CA 1
ATOM 1383 C C . THR A 1 178 ? 11.987 8.055 3.276 1.00 96.06 178 THR A C 1
ATOM 1385 O O . THR A 1 178 ? 13.038 7.585 2.837 1.00 96.06 178 THR A O 1
ATOM 1388 N N . PHE A 1 179 ? 11.590 9.292 2.951 1.00 96.06 179 PHE A N 1
ATOM 1389 C CA . PHE A 1 179 ? 12.369 10.166 2.061 1.00 96.06 179 PHE A CA 1
ATOM 1390 C C . PHE A 1 179 ? 13.778 10.455 2.603 1.00 96.06 179 PHE A C 1
ATOM 1392 O O . PHE A 1 179 ? 14.757 10.460 1.851 1.00 96.06 179 PHE A O 1
ATOM 1399 N N . ASN A 1 180 ? 13.911 10.664 3.915 1.00 95.38 180 ASN A N 1
ATOM 1400 C CA . ASN A 1 180 ? 15.188 10.996 4.549 1.00 95.38 180 ASN A CA 1
ATOM 1401 C C . ASN A 1 180 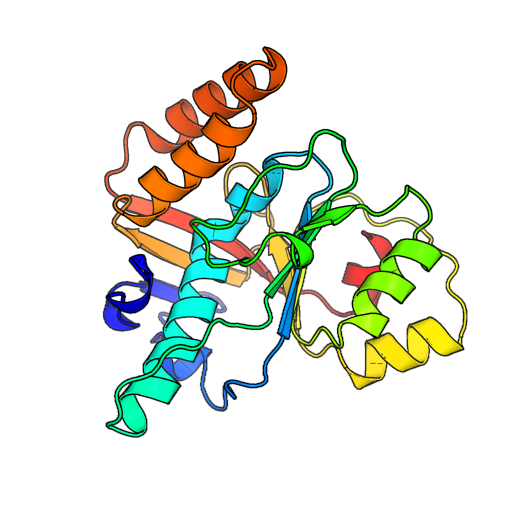? 16.228 9.868 4.462 1.00 95.38 180 ASN A C 1
ATOM 1403 O O . ASN A 1 180 ? 17.428 10.145 4.548 1.00 95.38 180 ASN A O 1
ATOM 1407 N N . THR A 1 181 ? 15.800 8.623 4.233 1.00 94.75 181 THR A N 1
ATOM 1408 C CA . THR A 1 181 ? 16.709 7.481 4.008 1.00 94.75 181 THR A CA 1
ATOM 1409 C C . THR A 1 181 ? 17.504 7.609 2.707 1.00 94.75 181 THR A C 1
ATOM 1411 O O . THR A 1 181 ? 18.538 6.970 2.541 1.00 94.75 181 THR A O 1
ATOM 1414 N N . LEU A 1 182 ? 17.061 8.501 1.818 1.00 93.31 182 LEU A N 1
ATOM 1415 C CA . LEU A 1 182 ? 17.602 8.729 0.484 1.00 93.31 182 LEU A CA 1
ATOM 1416 C C . LEU A 1 182 ? 17.983 10.203 0.238 1.00 93.31 182 LEU A C 1
ATOM 1418 O O . LEU A 1 182 ? 18.142 10.626 -0.906 1.00 93.31 182 LEU A O 1
ATOM 1422 N N . LYS A 1 183 ? 18.138 10.991 1.310 1.00 86.81 183 LYS A N 1
ATOM 1423 C CA . LYS A 1 183 ? 18.285 12.463 1.302 1.00 86.81 183 LYS A CA 1
ATOM 1424 C C . LYS A 1 183 ? 19.417 13.035 0.440 1.00 86.81 183 LYS A C 1
ATOM 1426 O O . LYS A 1 183 ? 19.371 14.217 0.096 1.00 86.81 183 LYS A O 1
ATOM 1431 N N . ASP A 1 184 ? 20.434 12.232 0.139 1.00 89.69 184 ASP A N 1
ATOM 1432 C CA . ASP A 1 184 ? 21.592 12.665 -0.647 1.00 89.69 184 ASP A CA 1
ATOM 1433 C C . ASP A 1 184 ? 21.271 12.738 -2.152 1.00 89.69 184 ASP A C 1
ATOM 1435 O O . ASP A 1 184 ? 22.017 13.350 -2.916 1.00 89.69 184 ASP A O 1
ATOM 1439 N N . ASP A 1 185 ? 20.131 12.185 -2.577 1.00 90.19 185 ASP A N 1
ATOM 1440 C CA . ASP A 1 185 ? 19.653 12.245 -3.954 1.00 90.19 185 ASP A CA 1
ATOM 1441 C C . ASP A 1 185 ? 18.815 13.522 -4.220 1.00 90.19 185 ASP A C 1
ATOM 1443 O O . ASP A 1 185 ? 17.784 13.745 -3.573 1.00 90.19 185 ASP A O 1
ATOM 1447 N N . PRO A 1 186 ? 19.215 14.390 -5.172 1.00 89.56 186 PRO A N 1
ATOM 1448 C CA . PRO A 1 186 ? 18.449 15.582 -5.538 1.00 89.56 186 PRO A CA 1
ATOM 1449 C C . PRO A 1 186 ? 17.028 15.300 -6.045 1.00 89.56 186 PRO A C 1
ATOM 1451 O O . PRO A 1 186 ? 16.127 16.070 -5.718 1.00 89.56 186 PRO A O 1
ATOM 1454 N N . GLY A 1 187 ? 16.821 14.220 -6.803 1.00 90.62 187 GLY A N 1
ATOM 1455 C CA . GLY A 1 187 ? 15.507 13.838 -7.322 1.00 90.62 187 GLY A CA 1
ATOM 1456 C C . GLY A 1 187 ? 14.558 13.435 -6.197 1.00 90.62 187 GLY A C 1
ATOM 1457 O O . GLY A 1 187 ? 13.407 13.861 -6.175 1.00 90.62 187 GLY A O 1
ATOM 1458 N N . ILE A 1 188 ? 15.070 12.729 -5.187 1.00 93.06 188 ILE A N 1
ATOM 1459 C CA . ILE A 1 188 ? 14.281 12.380 -3.999 1.00 93.06 188 ILE A CA 1
ATOM 1460 C C . ILE A 1 188 ? 13.919 13.617 -3.175 1.00 93.06 188 ILE A C 1
ATOM 1462 O O . ILE A 1 188 ? 12.804 13.716 -2.664 1.00 93.06 188 ILE A O 1
ATOM 1466 N N . ARG A 1 189 ? 14.828 14.594 -3.052 1.00 91.75 189 ARG A N 1
ATOM 1467 C CA . ARG A 1 189 ? 14.500 15.865 -2.383 1.00 91.75 189 ARG A CA 1
ATOM 1468 C C . ARG A 1 189 ? 13.375 16.603 -3.103 1.00 91.75 189 ARG A C 1
ATOM 1470 O O . ARG A 1 189 ? 12.473 17.094 -2.435 1.00 91.75 189 ARG A O 1
ATOM 1477 N N . GLN A 1 190 ? 13.398 16.623 -4.435 1.00 92.19 190 GLN A N 1
ATOM 1478 C CA . GLN A 1 190 ? 12.321 17.207 -5.231 1.00 92.19 190 GLN A CA 1
ATOM 1479 C C . GLN A 1 190 ? 10.990 16.474 -5.012 1.00 92.19 190 GLN A C 1
ATOM 1481 O O . GLN A 1 190 ? 9.994 17.133 -4.737 1.00 92.19 190 GLN A O 1
ATOM 1486 N N . GLN A 1 191 ? 10.980 15.137 -5.060 1.00 93.06 191 GLN A N 1
ATOM 1487 C CA . GLN A 1 191 ? 9.779 14.336 -4.781 1.00 93.06 191 GLN A CA 1
ATOM 1488 C C . GLN A 1 191 ? 9.227 14.599 -3.377 1.00 93.06 191 GLN A C 1
ATOM 1490 O O . GLN A 1 191 ? 8.025 14.765 -3.196 1.00 93.06 191 GLN A O 1
ATOM 1495 N N . ARG A 1 192 ? 10.097 14.684 -2.365 1.00 94.69 192 ARG A N 1
ATOM 1496 C CA . ARG A 1 192 ? 9.681 15.010 -0.997 1.00 94.69 192 ARG A CA 1
ATOM 1497 C C . ARG A 1 192 ? 9.019 16.384 -0.926 1.00 94.69 192 ARG A C 1
ATOM 1499 O O . ARG A 1 192 ? 7.990 16.527 -0.275 1.00 94.69 192 ARG A O 1
ATOM 1506 N N . ASP A 1 193 ? 9.621 17.391 -1.550 1.00 94.56 193 ASP A N 1
ATOM 1507 C CA . ASP A 1 193 ? 9.104 18.759 -1.516 1.00 94.56 193 ASP A CA 1
ATOM 1508 C C . ASP A 1 193 ? 7.776 18.871 -2.296 1.00 94.56 193 ASP A C 1
ATOM 1510 O O . ASP A 1 193 ? 6.860 19.556 -1.844 1.00 94.56 193 ASP A O 1
ATOM 1514 N N . GLU A 1 194 ? 7.630 18.135 -3.404 1.00 94.38 194 GLU A N 1
ATOM 1515 C CA . GLU A 1 194 ? 6.363 17.968 -4.128 1.00 94.38 194 GLU A CA 1
ATOM 1516 C C . GLU A 1 194 ? 5.291 17.330 -3.239 1.00 94.38 194 GLU A C 1
ATOM 1518 O O . GLU A 1 194 ? 4.206 17.892 -3.079 1.00 94.38 194 GLU A O 1
ATOM 1523 N N . TRP A 1 195 ? 5.610 16.208 -2.588 1.00 94.50 195 TRP A N 1
ATOM 1524 C CA . TRP A 1 195 ? 4.690 15.540 -1.672 1.00 94.50 195 TRP A CA 1
ATOM 1525 C C . TRP A 1 195 ? 4.275 16.448 -0.508 1.00 94.50 195 TRP A C 1
ATOM 1527 O O . TRP A 1 195 ? 3.093 16.552 -0.195 1.00 94.50 195 TRP A O 1
ATOM 1537 N N . LEU A 1 196 ? 5.218 17.171 0.103 1.00 93.62 196 LEU A N 1
ATOM 1538 C CA . LEU A 1 196 ? 4.913 18.146 1.153 1.00 93.62 196 LEU A CA 1
ATOM 1539 C C . LEU A 1 196 ? 3.998 19.269 0.650 1.00 93.62 196 LEU A C 1
ATOM 1541 O O . LEU A 1 196 ? 3.111 19.694 1.387 1.00 93.62 196 LEU A O 1
ATOM 1545 N N . GLY A 1 197 ? 4.186 19.724 -0.591 1.00 93.44 197 GLY A N 1
ATOM 1546 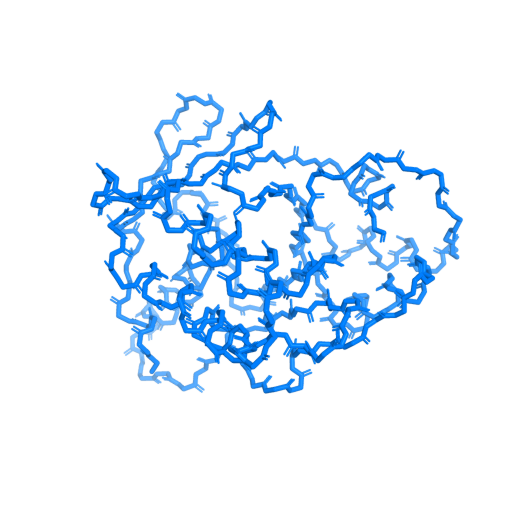C CA . GLY A 1 197 ? 3.311 20.700 -1.239 1.00 93.44 197 GLY A CA 1
ATOM 1547 C C . GLY A 1 197 ? 1.877 20.192 -1.393 1.00 93.44 197 GLY A C 1
ATOM 1548 O O . GLY A 1 197 ? 0.938 20.921 -1.081 1.00 93.44 197 GLY A O 1
ATOM 1549 N N . LEU A 1 198 ? 1.705 18.925 -1.783 1.00 90.69 198 LEU A N 1
ATOM 1550 C CA . LEU A 1 198 ? 0.392 18.275 -1.894 1.00 90.69 198 LEU A CA 1
ATOM 1551 C C . LEU A 1 198 ? -0.331 18.156 -0.540 1.00 90.69 198 LEU A C 1
ATOM 1553 O O . LEU A 1 198 ? -1.558 18.149 -0.499 1.00 90.69 198 LEU A O 1
ATOM 1557 N N . GLN A 1 199 ? 0.418 18.086 0.566 1.00 88.69 199 GLN A N 1
ATOM 1558 C CA . GLN A 1 199 ? -0.118 17.928 1.926 1.00 88.69 199 GLN A CA 1
ATOM 1559 C C . GLN A 1 199 ? -0.100 19.225 2.762 1.00 88.69 199 GLN A C 1
ATOM 1561 O O . GLN A 1 199 ? -0.385 19.183 3.965 1.00 88.69 199 GLN A O 1
ATOM 1566 N N . ALA A 1 200 ? 0.271 20.370 2.176 1.00 82.56 200 ALA A N 1
ATOM 1567 C CA . ALA A 1 200 ? 0.598 21.592 2.918 1.00 82.56 200 ALA A CA 1
ATOM 1568 C C . ALA A 1 200 ? -0.581 22.142 3.740 1.00 82.56 200 ALA A C 1
ATOM 1570 O O . ALA A 1 200 ? -0.397 22.536 4.894 1.00 82.56 200 ALA A O 1
ATOM 1571 N N . ASP A 1 201 ? -1.786 22.092 3.172 1.00 82.12 201 ASP A N 1
ATOM 1572 C CA . ASP A 1 201 ? -2.987 22.723 3.730 1.00 82.12 201 ASP A CA 1
ATOM 1573 C C . ASP A 1 201 ? -3.861 21.768 4.560 1.00 82.12 201 ASP A C 1
ATOM 1575 O O . ASP A 1 201 ? -4.969 22.130 4.960 1.00 82.12 201 ASP A O 1
ATOM 1579 N N . SER A 1 202 ? -3.385 20.548 4.834 1.00 87.12 202 SER A N 1
ATOM 1580 C CA . SER A 1 202 ? -4.143 19.554 5.594 1.00 87.12 202 SER A CA 1
ATOM 1581 C C . SER A 1 202 ? -3.402 19.081 6.840 1.00 87.12 202 SER A C 1
ATOM 1583 O O . SER A 1 202 ? -2.236 18.686 6.805 1.00 87.12 202 SER A O 1
ATOM 1585 N N . ASP A 1 203 ? -4.113 19.074 7.964 1.00 93.88 203 ASP A N 1
ATOM 1586 C CA . ASP A 1 203 ? -3.731 18.367 9.187 1.00 93.88 203 ASP A CA 1
ATOM 1587 C C . ASP A 1 203 ? -4.049 16.866 9.111 1.00 93.88 203 ASP A C 1
ATOM 1589 O O . ASP A 1 203 ? -3.763 16.114 10.048 1.00 93.88 203 ASP A O 1
ATOM 1593 N N . ARG A 1 204 ? -4.605 16.418 7.984 1.00 95.50 204 ARG A N 1
ATOM 1594 C CA . ARG A 1 204 ? -4.968 15.037 7.701 1.00 95.50 204 ARG A CA 1
ATOM 1595 C C . ARG A 1 204 ? -4.151 14.491 6.543 1.00 95.50 204 ARG A C 1
ATOM 1597 O O . ARG A 1 204 ? -3.756 15.216 5.639 1.00 95.50 204 ARG A O 1
ATOM 1604 N N . LEU A 1 205 ? -3.927 13.186 6.579 1.00 96.88 205 LEU A N 1
ATOM 1605 C CA . LEU A 1 205 ? -3.444 12.428 5.436 1.00 96.88 205 LEU A CA 1
ATOM 1606 C C . LEU A 1 205 ? -4.625 11.618 4.909 1.00 96.88 205 LEU A C 1
ATOM 1608 O O . LEU A 1 205 ? -5.247 10.877 5.672 1.00 96.88 205 LEU A O 1
ATOM 1612 N N . VAL A 1 206 ? -4.965 11.795 3.634 1.00 97.56 206 VAL A N 1
ATOM 1613 C CA . VAL A 1 206 ? -6.050 11.063 2.973 1.00 97.56 206 VAL A CA 1
ATOM 1614 C C . VAL A 1 206 ? -5.509 10.458 1.693 1.00 97.56 206 VAL A C 1
ATOM 1616 O O . VAL A 1 206 ? -5.004 11.178 0.836 1.00 97.56 206 VAL A O 1
ATOM 1619 N N . GLN A 1 207 ? -5.629 9.141 1.573 1.00 98.44 207 GLN A N 1
ATOM 1620 C CA . GLN A 1 207 ? -5.209 8.401 0.391 1.00 98.44 207 GLN A CA 1
ATOM 1621 C C . GLN A 1 207 ? -6.360 7.550 -0.135 1.00 98.44 207 GLN A C 1
ATOM 1623 O O . GLN A 1 207 ? -7.158 7.003 0.636 1.00 98.44 207 GLN A O 1
ATOM 1628 N N . THR A 1 208 ? -6.455 7.457 -1.453 1.00 98.75 208 THR A N 1
ATOM 1629 C CA . THR A 1 208 ? -7.459 6.682 -2.166 1.00 98.75 208 THR A CA 1
ATOM 1630 C C . THR A 1 208 ? -6.805 5.523 -2.908 1.00 98.75 208 THR A C 1
ATOM 1632 O O . THR A 1 208 ? -5.645 5.580 -3.311 1.00 98.75 208 THR A O 1
ATOM 1635 N N . PHE A 1 209 ? -7.554 4.435 -3.035 1.00 98.81 209 PHE A N 1
ATOM 1636 C CA . PHE A 1 209 ? -7.088 3.172 -3.585 1.00 98.81 209 PHE A CA 1
ATOM 1637 C C . PHE A 1 209 ? -8.167 2.583 -4.482 1.00 98.81 209 PHE A C 1
ATOM 1639 O O . PHE A 1 209 ? -9.362 2.716 -4.202 1.00 98.81 209 PHE A O 1
ATOM 1646 N N . ARG A 1 210 ? -7.736 1.886 -5.532 1.00 98.69 210 ARG A N 1
ATOM 1647 C CA . ARG A 1 210 ? -8.618 1.101 -6.399 1.00 98.69 210 ARG A CA 1
ATOM 1648 C C . ARG A 1 210 ? -8.369 -0.378 -6.154 1.00 98.69 210 ARG A C 1
ATOM 1650 O O . ARG A 1 210 ? -7.243 -0.841 -6.339 1.00 98.69 210 ARG A O 1
ATOM 1657 N N . ARG A 1 211 ? -9.392 -1.127 -5.740 1.00 98.62 211 ARG A N 1
ATOM 1658 C CA . ARG A 1 211 ? -9.330 -2.595 -5.763 1.00 98.62 211 ARG A CA 1
ATOM 1659 C C . ARG A 1 211 ? -9.331 -3.075 -7.207 1.00 98.62 211 ARG A C 1
ATOM 1661 O O . ARG A 1 211 ? -10.089 -2.572 -8.034 1.00 98.62 211 ARG A O 1
ATOM 1668 N N . VAL A 1 212 ? -8.490 -4.057 -7.498 1.00 98.62 212 VAL A N 1
ATOM 1669 C CA . VAL A 1 212 ? -8.404 -4.671 -8.826 1.00 98.62 212 VAL A CA 1
ATOM 1670 C C . VAL A 1 212 ? -8.338 -6.185 -8.717 1.00 98.62 212 VAL A C 1
ATOM 1672 O O . VAL A 1 212 ? -7.932 -6.734 -7.693 1.00 98.62 212 VAL A O 1
ATOM 1675 N N . GLU A 1 213 ? -8.743 -6.860 -9.785 1.00 98.31 213 GLU A N 1
ATOM 1676 C CA . GLU A 1 213 ? -8.574 -8.304 -9.909 1.00 98.31 213 GLU A CA 1
ATOM 1677 C C . GLU A 1 213 ? -7.091 -8.659 -10.074 1.00 98.31 213 GLU A C 1
ATOM 1679 O O . GLU A 1 213 ? -6.304 -7.871 -10.608 1.00 98.31 213 GLU A O 1
ATOM 1684 N N . LEU A 1 214 ? -6.713 -9.875 -9.669 1.00 98.31 214 LEU A N 1
ATOM 1685 C CA . LEU A 1 214 ? -5.324 -10.334 -9.747 1.00 98.31 214 LEU A CA 1
ATOM 1686 C C . LEU A 1 214 ? -4.756 -10.231 -11.171 1.00 98.31 214 LEU A C 1
ATOM 1688 O O . LEU A 1 214 ? -3.614 -9.819 -11.332 1.00 98.31 214 LEU A O 1
ATOM 1692 N N . ASP A 1 215 ? -5.536 -10.560 -12.203 1.00 97.31 215 ASP A N 1
ATOM 1693 C CA . ASP A 1 215 ? -5.058 -10.496 -13.590 1.00 97.31 215 ASP A CA 1
ATOM 1694 C C . ASP A 1 215 ? -4.716 -9.047 -14.025 1.00 97.31 215 ASP A C 1
ATOM 1696 O O . ASP A 1 215 ? -3.742 -8.850 -14.751 1.00 97.31 215 ASP A O 1
ATOM 1700 N N . ASP A 1 216 ? -5.442 -8.025 -13.541 1.00 97.62 216 ASP A N 1
ATOM 1701 C CA . ASP A 1 216 ? -5.110 -6.605 -13.789 1.00 97.62 216 ASP A CA 1
ATOM 1702 C C . ASP A 1 216 ? -3.887 -6.169 -12.969 1.00 97.62 216 ASP A C 1
ATOM 1704 O O . ASP A 1 216 ? -2.997 -5.494 -13.481 1.00 97.62 216 ASP A O 1
ATOM 1708 N N . ALA A 1 217 ? -3.776 -6.626 -11.718 1.00 97.88 217 ALA A N 1
ATOM 1709 C CA . ALA A 1 217 ? -2.589 -6.378 -10.901 1.00 97.88 217 ALA A CA 1
ATOM 1710 C C . ALA A 1 217 ? -1.315 -6.964 -11.535 1.00 97.88 217 ALA A C 1
ATOM 1712 O O . ALA A 1 217 ? -0.277 -6.305 -11.585 1.00 97.88 217 ALA A O 1
ATOM 1713 N N . LEU A 1 218 ? -1.394 -8.188 -12.066 1.00 97.69 218 LEU A N 1
ATOM 1714 C CA . LEU A 1 218 ? -0.278 -8.845 -12.746 1.00 97.69 218 LEU A CA 1
ATOM 1715 C C . LEU A 1 218 ? 0.087 -8.152 -14.066 1.00 97.69 218 LEU A C 1
ATOM 1717 O O . LEU A 1 218 ? 1.258 -8.114 -14.424 1.00 97.69 218 LEU A O 1
ATOM 1721 N N . ALA A 1 219 ? -0.859 -7.532 -14.774 1.00 97.12 219 ALA A N 1
ATOM 1722 C CA . ALA A 1 219 ? -0.540 -6.749 -15.971 1.00 97.12 219 ALA A CA 1
ATOM 1723 C C . ALA A 1 219 ? 0.312 -5.491 -15.673 1.00 97.12 219 ALA A C 1
ATOM 1725 O O . ALA A 1 219 ? 0.933 -4.933 -16.582 1.00 97.12 219 ALA A O 1
ATOM 1726 N N . ARG A 1 220 ? 0.362 -5.047 -14.411 1.00 94.94 220 ARG A N 1
ATOM 1727 C CA . ARG A 1 220 ? 1.010 -3.798 -13.959 1.00 94.94 220 ARG A CA 1
ATOM 1728 C C . ARG A 1 220 ? 2.315 -4.009 -13.186 1.00 94.94 220 ARG A C 1
ATOM 1730 O O . ARG A 1 220 ? 3.008 -3.037 -12.878 1.00 94.94 220 ARG A O 1
ATOM 1737 N N . LEU A 1 221 ? 2.655 -5.262 -12.878 1.00 92.44 221 LEU A N 1
ATOM 1738 C CA . LEU A 1 221 ? 3.917 -5.659 -12.243 1.00 92.44 221 LEU A CA 1
ATOM 1739 C C . LEU A 1 221 ? 5.099 -5.490 -13.207 1.00 92.44 221 LEU A C 1
ATOM 1741 O O . LEU A 1 221 ? 6.208 -5.097 -12.772 1.00 92.44 221 LEU A O 1
#

Secondary structure (DSSP, 8-state):
--GGG--GGG-EEEETTEEE-HHHHTTT--TT--EEEEESSTTGGGGGHHHHHHHHHHHHHHHHHTTS-------EEEEE-SSSPP--GGGT--SGGGEEE--S-HHHHHHHHHHTT-SEEEEE----------HHHHHHHHHH--EEEEE-TTS--TT--EEEEEESTTHHHHHHHHHHTTTT-HHHHHHHHHHHHHTTT-SEEEEEEEEE-HHHHHHH-

pLDDT: mean 94.92, std 4.93, range [61.59, 98.88]